Protein AF-A0A0G4FAT6-F1 (afdb_monomer_lite)

pLDDT: mean 85.91, std 14.61, range [37.38, 97.81]

Secondary structure (DSSP, 8-state):
-----------TTHHHHHHTTTTTHHHHHHHHHHHHHHHHHHHHHHHHHS--HHHHHHHTTHHHHHHHHHHHHHHHHHHHHHHHHHTT--HHHHHHHHHHHHHHHHHHHHHHHHHHHHHHHHHHHHHHTSTTTSHHHHHHHHHHHHHHHHHHHH-TT--S-GGG-GGG-GGGS-HHHHHHHHHHHHHHHHHT--SSS-SSPPPSS---S---SS-HHHHHHHHHHHHHHHHHHHHHHHHHHHHHHHHHHHH-TT-

Radius of gyration: 27.68 Å; chains: 1; bounding box: 70×59×70 Å

Foldseek 3Di:
DDDPDDDDPPDVVRVVLVVVVVVCPVVLVVLVVVLVVVLVVLCVVQCVLVVPVLLCVLLVCLLVVLSVLLNVLSVVVSVLVVVLSVVPDDLVVSLVSLLVSLQVSLVVLLVSLVVLLVSLVVSLCCLAPVQLPDDPSVLLLVLQVVLVVQCCVQPVPLQAASVPGPPPPVVPDDPVSSVSVVVLLVLCVVQVAAGRAAFPDDHRGDNDPDGHRGHSSNVSSVSSNVSSNVSSCSSNVSSVVSNVSSVVSNPDPRD

Sequence (255 aa):
MPKKTRGCLQGGVGAKLCEHCKDHEQLWIFYAVVLAILTLIVFFDTGTNFASEHVRIWCQGFPIYTEWAALGALLLVAPFASIVHCMQLSQAKTRVLVTSFFSVLGIVCIGLAALNLRQTYLTMAELRKDCGKAGLTKEIEAVWQRADDIYTECDRARQKPLFKCPNLHLDKWKPADRALLEYLEETESDFHCSAFCQKDQQPLFLRQKKISKNGCAWHVGGRVALAGRAASVVAGSMGLFFFAIGLIAAFLPNL

Structure (mmCIF, N/CA/C/O backbone):
data_AF-A0A0G4FAT6-F1
#
_entry.id   AF-A0A0G4FAT6-F1
#
loop_
_atom_site.group_PDB
_atom_site.id
_atom_site.type_symbol
_atom_site.label_atom_id
_atom_site.label_alt_id
_atom_site.label_comp_id
_atom_site.label_asym_id
_atom_site.label_entity_id
_atom_site.label_seq_id
_atom_site.pdbx_PDB_ins_code
_atom_site.Cartn_x
_atom_site.Cartn_y
_atom_site.Cartn_z
_atom_site.occupancy
_atom_site.B_iso_or_equiv
_atom_site.auth_seq_id
_atom_site.auth_comp_id
_atom_site.auth_asym_id
_atom_site.auth_atom_id
_atom_site.pdbx_PDB_model_num
ATOM 1 N N . MET A 1 1 ? -38.314 46.116 24.024 1.00 41.16 1 MET A N 1
ATOM 2 C CA . MET A 1 1 ? -37.884 44.960 23.205 1.00 41.16 1 MET A CA 1
ATOM 3 C C . MET A 1 1 ? -37.795 43.726 24.095 1.00 41.16 1 MET A C 1
ATOM 5 O O . MET A 1 1 ? -36.868 43.658 24.895 1.00 41.16 1 MET A O 1
ATOM 9 N N . PRO A 1 2 ? -38.745 42.779 24.035 1.00 40.22 2 PRO A N 1
ATOM 10 C CA . PRO A 1 2 ? -38.607 41.528 24.765 1.00 40.22 2 PRO A CA 1
ATOM 11 C C . PRO A 1 2 ? -37.629 40.607 24.021 1.00 40.22 2 PRO A C 1
ATOM 13 O O . PRO A 1 2 ? -37.781 40.341 22.828 1.00 40.22 2 PRO A O 1
ATOM 16 N N . LYS A 1 3 ? -36.599 40.138 24.734 1.00 41.38 3 LYS A N 1
ATOM 17 C CA . LYS A 1 3 ? -35.703 39.074 24.272 1.00 41.38 3 LYS A CA 1
ATOM 18 C C . LYS A 1 3 ? -36.511 37.781 24.174 1.00 41.38 3 LYS A C 1
ATOM 20 O O . LYS A 1 3 ? -36.981 37.255 25.175 1.00 41.38 3 LYS A O 1
ATOM 25 N N . LYS A 1 4 ? -36.656 37.287 22.948 1.00 42.25 4 LYS A N 1
ATOM 26 C CA . LYS A 1 4 ? -37.234 35.988 22.604 1.00 42.25 4 LYS A CA 1
ATOM 27 C C . LYS A 1 4 ? -36.272 34.891 23.081 1.00 42.25 4 LYS A C 1
ATOM 29 O O . LYS A 1 4 ? -35.355 34.508 22.358 1.00 42.25 4 LYS A O 1
ATOM 34 N N . THR A 1 5 ? -36.423 34.437 24.320 1.00 43.41 5 THR A N 1
ATOM 35 C CA . THR A 1 5 ? -35.744 33.241 24.827 1.00 43.41 5 THR A CA 1
ATOM 36 C C . THR A 1 5 ? -36.334 32.019 24.130 1.00 43.41 5 THR A C 1
ATOM 38 O O . THR A 1 5 ? -37.540 31.785 24.152 1.00 43.41 5 THR A O 1
ATOM 41 N N . ARG A 1 6 ? -35.471 31.277 23.429 1.00 40.75 6 ARG A N 1
ATOM 42 C CA . ARG A 1 6 ? -35.813 30.013 22.771 1.00 40.75 6 ARG A CA 1
ATOM 43 C C . ARG A 1 6 ? -36.341 29.051 23.832 1.00 40.75 6 ARG A C 1
ATOM 45 O O . ARG A 1 6 ? -35.651 28.781 24.811 1.00 40.75 6 ARG A O 1
ATOM 52 N N . GLY A 1 7 ? -37.565 28.574 23.634 1.00 37.38 7 GLY A N 1
ATOM 53 C CA . GLY A 1 7 ? -38.180 27.567 24.483 1.00 37.38 7 GLY A CA 1
ATOM 54 C C . GLY A 1 7 ? -37.425 26.249 24.369 1.00 37.38 7 GLY A C 1
ATOM 55 O O . GLY A 1 7 ? -37.566 25.536 23.379 1.00 37.38 7 GLY A O 1
ATOM 56 N N . CYS A 1 8 ? -36.650 25.921 25.398 1.00 43.59 8 CYS A N 1
ATOM 57 C CA . CYS A 1 8 ? -36.460 24.529 25.772 1.00 43.59 8 CYS A CA 1
ATOM 58 C C . CYS A 1 8 ? -37.826 24.006 26.225 1.00 43.59 8 CYS A C 1
ATOM 60 O O . CYS A 1 8 ? -38.493 24.648 27.037 1.00 43.59 8 CYS A O 1
ATOM 62 N N . LEU A 1 9 ? -38.252 22.881 25.652 1.00 44.59 9 LEU A N 1
ATOM 63 C CA . LEU A 1 9 ? -39.477 22.159 25.988 1.00 44.59 9 LEU A CA 1
ATOM 64 C C . LEU A 1 9 ? -39.684 22.119 27.512 1.00 44.59 9 LEU A C 1
ATOM 66 O O . LEU A 1 9 ? -38.977 21.415 28.231 1.00 44.59 9 LEU A O 1
ATOM 70 N N . GLN A 1 10 ? -40.651 22.900 27.997 1.00 43.53 10 GLN A N 1
ATOM 71 C CA . GLN A 1 10 ? -41.086 22.930 29.392 1.00 43.53 10 GLN A CA 1
ATOM 72 C C . GLN A 1 10 ? -41.932 21.684 29.692 1.00 43.53 10 GLN A C 1
ATOM 74 O O . GLN A 1 10 ? -43.139 21.750 29.883 1.00 43.53 10 GLN A O 1
ATOM 79 N N . GLY A 1 11 ? -41.286 20.523 29.717 1.00 46.41 11 GLY A N 1
ATOM 80 C CA . GLY A 1 11 ? -41.728 19.382 30.510 1.00 46.41 11 GLY A CA 1
ATOM 81 C C . GLY A 1 11 ? -40.683 19.186 31.600 1.00 46.41 11 GLY A C 1
ATOM 82 O O . GLY A 1 11 ? -39.506 19.068 31.274 1.00 46.41 11 GLY A O 1
ATOM 83 N N . GLY A 1 12 ? -41.077 19.186 32.878 1.00 47.16 12 GLY A N 1
ATOM 84 C CA . GLY A 1 12 ? -40.193 19.245 34.062 1.00 47.16 12 GLY A CA 1
ATOM 85 C C . GLY A 1 12 ? -39.102 18.165 34.192 1.00 47.16 12 GLY A C 1
ATOM 86 O O . GLY A 1 12 ? -38.318 18.203 35.134 1.00 47.16 12 GLY A O 1
ATOM 87 N N . VAL A 1 13 ? -39.009 17.237 33.239 1.00 52.03 13 VAL A N 1
ATOM 88 C CA . VAL A 1 13 ? -37.928 16.251 33.104 1.00 52.03 13 VAL A CA 1
ATOM 89 C C . VAL A 1 13 ? -36.759 16.803 32.264 1.00 52.03 13 VAL A C 1
ATOM 91 O O . VAL A 1 13 ? -35.602 16.534 32.570 1.00 52.03 13 VAL A O 1
ATOM 94 N N . GLY A 1 14 ? -37.025 17.653 31.263 1.00 44.41 14 GLY A N 1
ATOM 95 C CA . GLY A 1 14 ? -36.010 18.177 30.338 1.00 44.41 14 GLY A CA 1
ATOM 96 C C . GLY A 1 14 ? -35.064 19.223 30.939 1.00 44.41 14 GLY A C 1
ATOM 97 O O . GLY A 1 14 ? -33.906 19.302 30.543 1.00 44.41 14 GLY A O 1
ATOM 98 N N . ALA A 1 15 ? -35.515 19.993 31.936 1.00 51.19 15 ALA A N 1
ATOM 99 C CA . ALA A 1 15 ? -34.677 21.005 32.587 1.00 51.19 15 ALA A CA 1
ATOM 100 C C . ALA A 1 15 ? -33.569 20.385 33.464 1.00 51.19 15 ALA A C 1
ATOM 102 O O . ALA A 1 15 ? -32.453 20.895 33.484 1.00 51.19 15 ALA A O 1
ATOM 103 N N . LYS A 1 16 ? -33.838 19.244 34.120 1.00 49.66 16 LYS A N 1
ATOM 104 C CA . LYS A 1 16 ? -32.851 18.532 34.956 1.00 49.66 16 LYS A CA 1
ATOM 105 C C . LYS A 1 16 ? -31.791 17.781 34.145 1.00 49.66 16 LYS A C 1
ATOM 107 O O . LYS A 1 16 ? -30.663 17.649 34.604 1.00 49.66 16 LYS A O 1
ATOM 112 N N . LEU A 1 17 ? -32.125 17.340 32.930 1.00 49.38 17 LEU A N 1
ATOM 113 C CA . LEU A 1 17 ? -31.161 16.731 32.003 1.00 49.38 17 LEU A CA 1
ATOM 114 C C . LEU A 1 17 ? -30.064 17.715 31.558 1.00 49.38 17 LEU A C 1
ATOM 116 O O . LEU A 1 17 ? -28.959 17.292 31.239 1.00 49.38 17 LEU A O 1
ATOM 120 N N . CYS A 1 18 ? -30.343 19.022 31.561 1.00 51.25 18 CYS A N 1
ATOM 121 C CA . CYS A 1 18 ? -29.410 20.028 31.057 1.00 51.25 18 CYS A CA 1
ATOM 122 C C . CYS A 1 18 ? -28.360 20.472 32.094 1.00 51.25 18 CYS A C 1
ATOM 124 O O . CYS A 1 18 ? -27.254 20.842 31.707 1.00 51.25 18 CYS A O 1
ATOM 126 N N . GLU A 1 19 ? -28.674 20.430 33.395 1.00 56.16 19 GLU A N 1
ATOM 127 C CA . GLU A 1 19 ? -27.726 20.823 34.454 1.00 56.16 19 GLU A CA 1
ATOM 128 C C . GLU A 1 19 ? -26.681 19.741 34.741 1.00 56.16 19 GLU A C 1
ATOM 130 O O . GLU A 1 19 ? -25.511 20.068 34.906 1.00 56.16 19 GLU A O 1
ATOM 135 N N . HIS A 1 20 ? -27.051 18.455 34.702 1.00 54.53 20 HIS A N 1
ATOM 136 C CA . HIS A 1 20 ? -26.095 17.364 34.942 1.00 54.53 20 HIS A CA 1
ATOM 137 C C . HIS A 1 20 ? -25.061 17.202 33.812 1.00 54.53 20 HIS A C 1
ATOM 139 O O . HIS A 1 20 ? -23.995 16.625 34.005 1.00 54.53 20 HIS A O 1
ATOM 145 N N . CYS A 1 21 ? -25.341 17.765 32.633 1.00 56.34 21 CYS A N 1
ATOM 146 C CA . CYS A 1 21 ? -24.441 17.713 31.487 1.00 56.34 21 CYS A CA 1
ATOM 147 C C . CYS A 1 21 ? -23.250 18.689 31.604 1.00 56.34 21 CYS A C 1
ATOM 149 O O . CYS A 1 21 ? -22.238 18.489 30.932 1.00 56.34 21 CYS A O 1
ATOM 151 N N . LYS A 1 22 ? -23.343 19.729 32.451 1.00 62.72 22 LYS A N 1
ATOM 152 C CA . LYS A 1 22 ? -22.301 20.767 32.585 1.00 62.72 22 LYS A CA 1
ATOM 153 C C . LYS A 1 22 ? -21.029 20.267 33.271 1.00 62.72 22 LYS A C 1
ATOM 155 O O . LYS A 1 22 ? -19.937 20.611 32.837 1.00 62.72 22 LYS A O 1
ATOM 160 N N . ASP A 1 23 ? -21.151 19.409 34.282 1.00 62.12 23 ASP A N 1
ATOM 161 C CA . ASP A 1 23 ? -19.982 18.897 35.017 1.00 62.12 23 ASP A CA 1
ATOM 162 C C . ASP A 1 23 ? -19.163 17.888 34.191 1.00 62.12 23 ASP A C 1
ATOM 164 O O . ASP A 1 23 ? -17.971 17.693 34.425 1.00 62.12 23 ASP A O 1
ATOM 168 N N . HIS A 1 24 ? -19.767 17.299 33.154 1.00 66.06 24 HIS A N 1
ATOM 169 C CA . HIS A 1 24 ? -19.078 16.410 32.218 1.00 66.06 24 HIS A CA 1
ATOM 170 C C . HIS A 1 24 ? -18.379 17.144 31.066 1.00 66.06 24 HIS A C 1
ATOM 172 O O . HIS A 1 24 ? -17.599 16.522 30.343 1.00 66.06 24 HIS A O 1
ATOM 178 N N . GLU A 1 25 ? -18.605 18.449 30.893 1.00 69.50 25 GLU A N 1
ATOM 179 C CA . GLU A 1 25 ? -18.066 19.227 29.771 1.00 69.50 25 GLU A CA 1
ATOM 180 C C . GLU A 1 25 ? -16.528 19.188 29.729 1.00 69.50 25 GLU A C 1
ATOM 182 O O . GLU A 1 25 ? -15.939 18.979 28.670 1.00 69.50 25 GLU A O 1
ATOM 187 N N . GLN A 1 26 ? -15.860 19.269 30.886 1.00 72.81 26 GLN A N 1
ATOM 188 C CA . GLN A 1 26 ? -14.394 19.204 30.957 1.00 72.81 26 GLN A CA 1
ATOM 189 C C . GLN A 1 26 ? -13.833 17.828 30.580 1.00 72.81 26 GLN A C 1
ATOM 191 O O . GLN A 1 26 ? -12.814 17.741 29.894 1.00 72.81 26 GLN A O 1
ATOM 196 N N . LEU A 1 27 ? -14.510 16.750 30.987 1.00 69.31 27 LEU A N 1
ATOM 197 C CA . LEU A 1 27 ? -14.108 15.384 30.652 1.00 69.31 27 LEU A CA 1
ATOM 198 C C . LEU A 1 27 ? -14.274 15.123 29.147 1.00 69.31 27 LEU A C 1
ATOM 200 O O . LEU A 1 27 ? -13.406 14.519 28.519 1.00 69.31 27 LEU A O 1
ATOM 204 N N . TRP A 1 28 ? -15.350 15.639 28.549 1.00 71.00 28 TRP A N 1
ATOM 205 C CA . TRP A 1 28 ? -15.584 15.581 27.107 1.00 71.00 28 TRP A CA 1
ATOM 206 C C . TRP A 1 28 ? -14.540 16.351 26.305 1.00 71.00 28 TRP A C 1
ATOM 208 O O . TRP A 1 28 ? -14.024 15.821 25.321 1.00 71.00 28 TRP A O 1
ATOM 218 N N . ILE A 1 29 ? -14.189 17.564 26.741 1.00 73.12 29 ILE A N 1
ATOM 219 C CA . ILE A 1 29 ? -13.119 18.354 26.121 1.00 73.12 29 ILE A CA 1
ATOM 220 C C . ILE A 1 29 ? -11.793 17.593 26.204 1.00 73.12 29 ILE A C 1
ATOM 222 O O . ILE A 1 29 ? -11.087 17.495 25.203 1.00 73.12 29 ILE A O 1
ATOM 226 N N . PHE A 1 30 ? -11.474 16.995 27.355 1.00 74.31 30 PHE A N 1
ATOM 227 C CA . PHE A 1 30 ? -10.263 16.191 27.512 1.00 74.31 30 PHE A CA 1
ATOM 228 C C . PHE A 1 30 ? -10.234 14.995 26.549 1.00 74.31 30 PHE A C 1
ATOM 230 O O . PHE A 1 30 ? -9.258 14.830 25.817 1.00 74.31 30 PHE A O 1
ATOM 237 N N . TYR A 1 31 ? -11.308 14.200 26.480 1.00 71.81 31 TYR A N 1
ATOM 238 C CA . TYR A 1 31 ? -11.389 13.077 25.540 1.00 71.81 31 TYR A CA 1
ATOM 239 C C . TYR A 1 31 ? -11.290 13.531 24.085 1.00 71.81 31 TYR A C 1
ATOM 241 O O . TYR A 1 31 ? -10.572 12.905 23.309 1.00 71.81 31 TYR A O 1
ATOM 249 N N . ALA A 1 32 ? -11.959 14.625 23.719 1.00 73.94 32 ALA A N 1
ATOM 250 C CA . ALA A 1 32 ? -11.891 15.185 22.375 1.00 73.94 32 ALA A CA 1
ATOM 251 C C . ALA A 1 32 ? -10.467 15.638 22.019 1.00 73.94 32 ALA A C 1
ATOM 253 O O . ALA A 1 32 ? -10.000 15.359 20.917 1.00 73.94 32 ALA A O 1
ATOM 254 N N . VAL A 1 33 ? -9.750 16.272 22.953 1.00 75.00 33 VAL A N 1
ATOM 255 C CA . VAL A 1 33 ? -8.350 16.684 22.765 1.00 75.00 33 VAL A CA 1
ATOM 256 C C . VAL A 1 33 ? -7.433 15.468 22.628 1.00 75.00 33 VAL A C 1
ATOM 258 O O . VAL A 1 33 ? -6.622 15.430 21.707 1.00 75.00 33 VAL A O 1
ATOM 261 N N . VAL A 1 34 ? -7.577 14.448 23.479 1.00 77.31 34 VAL A N 1
ATOM 262 C CA . VAL A 1 34 ? -6.773 13.216 23.390 1.00 77.31 34 VAL A CA 1
ATOM 263 C C . VAL A 1 34 ? -7.040 12.482 22.074 1.00 77.31 34 VAL A C 1
ATOM 265 O O . VAL A 1 34 ? -6.096 12.092 21.390 1.00 77.31 34 VAL A O 1
ATOM 268 N N . LEU A 1 35 ? -8.308 12.346 21.677 1.00 74.88 35 LEU A N 1
ATOM 269 C CA . LEU A 1 35 ? -8.701 11.753 20.397 1.00 74.88 35 LEU A CA 1
ATOM 270 C C . LEU A 1 35 ? -8.149 12.550 19.212 1.00 74.88 35 LEU A C 1
ATOM 272 O O . LEU A 1 35 ? -7.653 11.950 18.260 1.00 74.88 35 LEU A O 1
ATOM 276 N N . ALA A 1 36 ? -8.181 13.882 19.277 1.00 74.69 36 ALA A N 1
ATOM 277 C CA . ALA A 1 36 ? -7.614 14.746 18.249 1.00 74.69 36 ALA A CA 1
ATOM 278 C C . ALA A 1 36 ? -6.091 14.590 18.155 1.00 74.69 36 ALA A C 1
ATOM 280 O O . ALA A 1 36 ? -5.568 14.445 17.054 1.00 74.69 36 ALA A O 1
ATOM 281 N N . ILE A 1 37 ? -5.378 14.547 19.284 1.00 80.00 37 ILE A N 1
ATOM 282 C CA . ILE A 1 37 ? -3.923 14.336 19.309 1.00 80.00 37 ILE A CA 1
ATOM 283 C C . ILE A 1 37 ? -3.571 12.958 18.746 1.00 80.00 37 ILE A C 1
ATOM 285 O O . ILE A 1 37 ? -2.696 12.864 17.892 1.00 80.00 37 ILE A O 1
ATOM 289 N N . LEU A 1 38 ? -4.267 11.897 19.164 1.00 74.69 38 LEU A N 1
ATOM 290 C CA . LEU A 1 38 ? -4.050 10.549 18.630 1.00 74.69 38 LEU A CA 1
ATOM 291 C C . LEU A 1 38 ? -4.329 10.489 17.126 1.00 74.69 38 LEU A C 1
ATOM 293 O O . LEU A 1 38 ? -3.546 9.907 16.380 1.00 74.69 38 LEU A O 1
ATOM 297 N N . THR A 1 39 ? -5.395 11.150 16.675 1.00 74.38 39 THR A N 1
ATOM 298 C CA . THR A 1 39 ? -5.728 11.268 15.251 1.00 74.38 39 THR A CA 1
ATOM 299 C C . THR A 1 39 ? -4.628 11.994 14.484 1.00 74.38 39 THR A C 1
ATOM 301 O O . THR A 1 39 ? -4.236 11.538 13.416 1.00 74.38 39 THR A O 1
ATOM 304 N N . LEU A 1 40 ? -4.084 13.083 15.035 1.00 78.31 40 LEU A N 1
ATOM 305 C CA . LEU A 1 40 ? -2.987 13.834 14.424 1.00 78.31 40 LEU A CA 1
ATOM 306 C C . LEU A 1 40 ? -1.687 13.029 14.389 1.00 78.31 40 LEU A C 1
ATOM 308 O O . LEU A 1 40 ? -1.019 13.034 13.362 1.00 78.31 40 LEU A O 1
ATOM 312 N N . ILE A 1 41 ? -1.334 12.317 15.462 1.00 76.62 41 ILE A N 1
ATOM 313 C CA . ILE A 1 41 ? -0.136 11.463 15.498 1.00 76.62 41 ILE A CA 1
ATOM 314 C C . ILE A 1 41 ? -0.236 10.388 14.416 1.00 76.62 41 ILE A C 1
ATOM 316 O O . ILE A 1 41 ? 0.687 10.246 13.617 1.00 76.62 41 ILE A O 1
ATOM 320 N N . VAL A 1 42 ? -1.376 9.693 14.348 1.00 71.56 42 VAL A N 1
ATOM 321 C CA . VAL A 1 42 ? -1.628 8.698 13.300 1.00 71.56 42 VAL A CA 1
ATOM 322 C C . VAL A 1 42 ? -1.571 9.361 11.925 1.00 71.56 42 VAL A C 1
ATOM 324 O O . VAL A 1 42 ? -0.900 8.848 11.045 1.00 71.56 42 VAL A O 1
ATOM 327 N N . PHE A 1 43 ? -2.183 10.529 11.730 1.00 72.94 43 PHE A N 1
ATOM 328 C CA . PHE A 1 43 ? -2.171 11.236 10.446 1.00 72.94 43 PHE A CA 1
ATOM 329 C C . PHE A 1 43 ? -0.768 11.695 9.998 1.00 72.94 43 PHE A C 1
ATOM 331 O O . PHE A 1 43 ? -0.442 11.599 8.819 1.00 72.94 43 PHE A O 1
ATOM 338 N N . PHE A 1 44 ? 0.085 12.185 10.903 1.00 75.19 44 PHE A N 1
ATOM 339 C CA . PHE A 1 44 ? 1.430 12.665 10.552 1.00 75.19 44 PHE A CA 1
ATOM 340 C C . PHE A 1 44 ? 2.427 11.528 10.310 1.00 75.19 44 PHE A C 1
ATOM 342 O O . PHE A 1 44 ? 3.228 11.604 9.371 1.00 75.19 44 PHE A O 1
ATOM 349 N N . ASP A 1 45 ? 2.361 10.466 11.114 1.00 67.38 45 ASP A N 1
ATOM 350 C CA . ASP A 1 45 ? 3.188 9.270 10.914 1.00 67.38 45 ASP A CA 1
ATOM 351 C C . ASP A 1 45 ? 2.834 8.570 9.587 1.00 67.38 45 ASP A C 1
ATOM 353 O O . ASP A 1 45 ? 3.689 8.006 8.900 1.00 67.38 45 ASP A O 1
ATOM 357 N N . THR A 1 46 ? 1.574 8.692 9.162 1.00 63.41 46 THR A N 1
ATOM 358 C CA . THR A 1 46 ? 1.069 8.061 7.940 1.00 63.41 46 THR A CA 1
ATOM 359 C C . THR A 1 46 ? 1.227 8.941 6.699 1.00 63.41 46 THR A C 1
ATOM 361 O O . THR A 1 46 ? 1.696 8.481 5.658 1.00 63.41 46 THR A O 1
ATOM 364 N N . GLY A 1 47 ? 0.958 10.242 6.788 1.00 63.06 47 GLY A N 1
ATOM 365 C CA . GLY A 1 47 ? 1.082 11.165 5.656 1.00 63.06 47 GLY A CA 1
ATOM 366 C C . GLY A 1 47 ? 2.490 11.217 5.055 1.00 63.06 47 GLY A C 1
ATOM 367 O O . GLY A 1 47 ? 2.640 11.427 3.857 1.00 63.06 47 GLY A O 1
ATOM 368 N N . THR A 1 48 ? 3.528 10.966 5.853 1.00 65.62 48 THR A N 1
ATOM 369 C CA . THR A 1 48 ? 4.922 10.974 5.379 1.00 65.62 48 THR A CA 1
ATOM 370 C C . THR A 1 48 ? 5.377 9.629 4.809 1.00 65.62 48 THR A C 1
ATOM 372 O O . THR A 1 48 ? 6.143 9.600 3.847 1.00 65.62 48 THR A O 1
ATOM 375 N N . ASN A 1 49 ? 4.882 8.509 5.347 1.00 60.50 49 ASN A N 1
ATOM 376 C CA . ASN A 1 49 ? 5.302 7.166 4.933 1.00 60.50 49 ASN A CA 1
ATOM 377 C C . ASN A 1 49 ? 4.427 6.555 3.822 1.00 60.50 49 ASN A C 1
ATOM 379 O O . ASN A 1 49 ? 4.905 5.721 3.051 1.00 60.50 49 ASN A O 1
ATOM 383 N N . PHE A 1 50 ? 3.161 6.969 3.717 1.00 66.12 50 PHE A N 1
ATOM 384 C CA . PHE A 1 50 ? 2.160 6.380 2.816 1.00 66.12 50 PHE A CA 1
ATOM 385 C C . PHE A 1 50 ? 1.834 7.251 1.603 1.00 66.12 50 PHE A C 1
ATOM 387 O O . PHE A 1 50 ? 1.196 6.772 0.669 1.00 66.12 50 PHE A O 1
ATOM 394 N N . ALA A 1 51 ? 2.320 8.496 1.574 1.00 66.38 51 ALA A N 1
ATOM 395 C CA . ALA A 1 51 ? 2.232 9.365 0.401 1.00 66.38 51 ALA A CA 1
ATOM 396 C C . ALA A 1 51 ? 3.149 8.929 -0.754 1.00 66.38 51 ALA A C 1
ATOM 398 O O . ALA A 1 51 ? 3.153 9.571 -1.799 1.00 66.38 51 ALA A O 1
ATOM 399 N N . SER A 1 52 ? 3.920 7.847 -0.592 1.00 83.56 52 SER A N 1
ATOM 400 C CA . SER A 1 52 ? 4.672 7.276 -1.705 1.00 83.56 52 SER A CA 1
ATOM 401 C C . SER A 1 52 ? 3.703 6.813 -2.792 1.00 83.56 52 SER A C 1
ATOM 403 O O . SER A 1 52 ? 2.898 5.900 -2.577 1.00 83.56 52 SER A O 1
ATOM 405 N N . GLU A 1 53 ? 3.822 7.418 -3.972 1.00 87.69 53 GLU A N 1
ATOM 406 C CA . GLU A 1 53 ? 3.022 7.086 -5.152 1.00 87.69 53 GLU A CA 1
ATOM 407 C C . GLU A 1 53 ? 3.083 5.584 -5.466 1.00 87.69 53 GLU A C 1
ATOM 409 O O . GLU A 1 53 ? 2.070 4.957 -5.782 1.00 87.69 53 GLU A O 1
ATOM 414 N N . HIS A 1 54 ? 4.244 4.963 -5.237 1.00 92.31 54 HIS A N 1
ATOM 415 C CA . HIS A 1 54 ? 4.439 3.524 -5.374 1.00 92.31 54 HIS A CA 1
ATOM 416 C C . HIS A 1 54 ? 3.467 2.713 -4.502 1.00 92.31 54 HIS A C 1
ATOM 418 O O . HIS A 1 54 ? 2.840 1.769 -4.978 1.00 92.31 54 HIS A O 1
ATOM 424 N N . VAL A 1 55 ? 3.280 3.071 -3.229 1.00 90.38 55 VAL A N 1
ATOM 425 C CA . VAL A 1 55 ? 2.348 2.336 -2.353 1.00 90.38 55 VAL A CA 1
ATOM 426 C C . VAL A 1 55 ? 0.909 2.505 -2.843 1.00 90.38 55 VAL A C 1
ATOM 428 O O . VAL A 1 55 ? 0.137 1.542 -2.827 1.00 90.38 55 VAL A O 1
ATOM 431 N N . ARG A 1 56 ? 0.551 3.700 -3.327 1.00 89.94 56 ARG A N 1
ATOM 432 C CA . ARG A 1 56 ? -0.787 3.988 -3.854 1.00 89.94 56 ARG A CA 1
ATOM 433 C C . ARG A 1 56 ? -1.104 3.161 -5.098 1.00 89.94 56 ARG A C 1
ATOM 435 O O . ARG A 1 56 ? -2.176 2.558 -5.145 1.00 89.94 56 ARG A O 1
ATOM 442 N N . ILE A 1 57 ? -0.172 3.086 -6.047 1.00 91.38 57 ILE A N 1
ATOM 443 C CA . ILE A 1 57 ? -0.319 2.309 -7.287 1.00 91.38 57 ILE A CA 1
ATOM 444 C C . ILE A 1 57 ? -0.486 0.817 -6.978 1.00 91.38 57 ILE A C 1
ATOM 446 O O . ILE A 1 57 ? -1.419 0.182 -7.466 1.00 91.38 57 ILE A O 1
ATOM 450 N N . TRP A 1 58 ? 0.377 0.257 -6.126 1.00 93.94 58 TRP A N 1
ATOM 451 C CA . TRP A 1 58 ? 0.433 -1.194 -5.907 1.00 93.94 58 TRP A CA 1
ATOM 452 C C . TRP A 1 58 ? -0.618 -1.728 -4.934 1.00 93.94 58 TRP A C 1
ATOM 454 O O . TRP A 1 58 ? -1.063 -2.869 -5.071 1.00 93.94 58 TRP A O 1
ATOM 464 N N . CYS A 1 59 ? -1.033 -0.922 -3.959 1.00 89.31 59 CYS A N 1
ATOM 465 C CA . CYS A 1 59 ? -2.039 -1.324 -2.979 1.00 89.31 59 CYS A CA 1
ATOM 466 C C . CYS A 1 59 ? -3.411 -0.686 -3.212 1.00 89.31 59 CYS A C 1
ATOM 468 O O . CYS A 1 59 ? -4.293 -0.876 -2.379 1.00 89.31 59 CYS A O 1
ATOM 470 N N . GLN A 1 60 ? -3.611 0.090 -4.283 1.00 88.69 60 GLN A N 1
ATOM 471 C CA . GLN A 1 60 ? -4.881 0.778 -4.578 1.00 88.69 60 GLN A CA 1
ATOM 472 C C . GLN A 1 60 ? -5.423 1.598 -3.387 1.00 88.69 60 GLN A C 1
ATOM 474 O O . GLN A 1 60 ? -6.628 1.692 -3.171 1.00 88.69 60 GLN A O 1
ATOM 479 N N . GLY A 1 61 ? -4.530 2.144 -2.556 1.00 83.25 61 GLY A N 1
ATOM 480 C CA . GLY A 1 61 ? -4.899 2.900 -1.355 1.00 83.25 61 GLY A CA 1
ATOM 481 C C . GLY A 1 61 ? -5.398 2.075 -0.155 1.00 83.25 61 GLY A C 1
ATOM 482 O O . GLY A 1 61 ? -5.780 2.670 0.848 1.00 83.25 61 GLY A O 1
ATOM 483 N N . PHE A 1 62 ? -5.362 0.735 -0.181 1.00 86.06 62 PHE A N 1
ATOM 484 C CA . PHE A 1 62 ? -5.841 -0.110 0.933 1.00 86.06 62 PHE A CA 1
ATOM 485 C C . PHE A 1 62 ? -5.256 0.223 2.319 1.00 86.06 62 PHE A C 1
ATOM 487 O O . PHE A 1 62 ? -6.030 0.312 3.281 1.00 86.06 62 PHE A O 1
ATOM 494 N N . PRO A 1 63 ? -3.930 0.438 2.455 1.00 86.19 63 PRO A N 1
ATOM 495 C CA . PRO A 1 63 ? -3.343 0.803 3.739 1.00 86.19 63 PRO A CA 1
ATOM 496 C C . PRO A 1 63 ? -3.924 2.114 4.274 1.00 86.19 63 PRO A C 1
ATOM 498 O O . PRO A 1 63 ? -4.320 2.178 5.434 1.00 86.19 63 PRO A O 1
ATOM 501 N N . ILE A 1 64 ? -4.101 3.096 3.384 1.00 85.50 64 ILE A N 1
ATOM 502 C CA . ILE A 1 64 ? -4.702 4.393 3.696 1.00 85.50 64 ILE A CA 1
ATOM 503 C C . ILE A 1 64 ? -6.142 4.187 4.192 1.00 85.50 64 ILE A C 1
ATOM 505 O O . ILE A 1 64 ? -6.507 4.683 5.254 1.00 85.50 64 ILE A O 1
ATOM 509 N N . TYR A 1 65 ? -6.965 3.394 3.494 1.00 87.50 65 TYR A N 1
ATOM 510 C CA . TYR A 1 65 ? -8.348 3.125 3.921 1.00 87.50 65 TYR A CA 1
ATOM 511 C C . TYR A 1 65 ? -8.446 2.427 5.283 1.00 87.50 65 TYR A C 1
ATOM 513 O O . TYR A 1 65 ? -9.363 2.711 6.054 1.00 87.50 65 TYR A O 1
ATOM 521 N N . THR A 1 66 ? -7.507 1.533 5.593 1.00 89.56 66 THR A N 1
ATOM 522 C CA . THR A 1 66 ? -7.478 0.808 6.873 1.00 89.56 66 THR A CA 1
ATOM 523 C C . THR A 1 66 ? -7.196 1.769 8.031 1.00 89.56 66 THR A C 1
ATOM 525 O O . THR A 1 66 ? -7.821 1.679 9.089 1.00 89.56 66 THR A O 1
ATOM 528 N N . GLU A 1 67 ? -6.317 2.743 7.818 1.00 84.81 67 GLU A N 1
ATOM 529 C CA . GLU A 1 67 ? -6.019 3.790 8.797 1.00 84.81 67 GLU A CA 1
ATOM 530 C C . GLU A 1 67 ? -7.189 4.752 8.979 1.00 84.81 67 GLU A C 1
ATOM 532 O O . GLU A 1 67 ? -7.607 4.998 10.112 1.00 84.81 67 GLU A O 1
ATOM 537 N N . TRP A 1 68 ? -7.792 5.229 7.884 1.00 87.56 68 TRP A N 1
ATOM 538 C CA . TRP A 1 68 ? -8.996 6.061 7.963 1.00 87.56 68 TRP A CA 1
ATOM 539 C C . TRP A 1 68 ? -10.138 5.353 8.686 1.00 87.56 68 TRP A C 1
ATOM 541 O O . TRP A 1 68 ? -10.878 5.999 9.423 1.00 87.56 68 TRP A O 1
ATOM 551 N N . ALA A 1 69 ? -10.273 4.036 8.529 1.00 88.69 69 ALA A N 1
ATOM 552 C CA . ALA A 1 69 ? -11.261 3.264 9.269 1.00 88.69 69 ALA A CA 1
ATOM 553 C C . ALA A 1 69 ? -10.956 3.216 10.776 1.00 88.69 69 ALA A C 1
ATOM 555 O O . ALA A 1 69 ? -11.878 3.341 11.581 1.00 88.69 69 ALA A O 1
ATOM 556 N N . ALA A 1 70 ? -9.685 3.090 11.175 1.00 88.00 70 ALA A N 1
ATOM 557 C CA . ALA A 1 70 ? -9.285 3.150 12.584 1.00 88.00 70 ALA A CA 1
ATOM 558 C C . ALA A 1 70 ? -9.534 4.542 13.198 1.00 88.00 70 ALA A C 1
ATOM 560 O O . ALA A 1 70 ? -10.044 4.647 14.315 1.00 88.00 70 ALA A O 1
ATOM 561 N N . LEU A 1 71 ? -9.249 5.610 12.448 1.00 86.94 71 LEU A N 1
ATOM 562 C CA . LEU A 1 71 ? -9.575 6.983 12.847 1.00 86.94 71 LEU A CA 1
ATOM 563 C C . LEU A 1 71 ? -11.089 7.206 12.927 1.00 86.94 71 LEU A C 1
ATOM 565 O O . LEU A 1 71 ? -11.589 7.765 13.900 1.00 86.94 71 LEU A O 1
ATOM 569 N N . GLY A 1 72 ? -11.835 6.717 11.938 1.00 88.38 72 GLY A N 1
ATOM 570 C CA . GLY A 1 72 ? -13.293 6.749 11.937 1.00 88.38 72 GLY A CA 1
ATOM 571 C C . GLY A 1 72 ? -13.872 6.037 13.157 1.00 88.38 72 GLY A C 1
ATOM 572 O O . GLY A 1 72 ? -14.757 6.574 13.816 1.00 88.38 72 GLY A O 1
ATOM 573 N N . ALA A 1 73 ? -13.320 4.878 13.523 1.00 90.56 73 ALA A N 1
ATOM 574 C CA . ALA A 1 73 ? -13.715 4.145 14.719 1.00 90.56 73 ALA A CA 1
ATOM 575 C C . ALA A 1 73 ? -13.510 4.964 16.004 1.00 90.56 73 ALA A C 1
ATOM 577 O O . ALA A 1 73 ? -14.419 5.040 16.829 1.00 90.56 73 ALA A O 1
ATOM 578 N N . LEU A 1 74 ? -12.365 5.638 16.144 1.00 87.31 74 LEU A N 1
ATOM 579 C CA . LEU A 1 74 ? -12.106 6.559 17.257 1.00 87.31 74 LEU A CA 1
ATOM 580 C C . LEU A 1 74 ? -13.120 7.709 17.310 1.00 87.31 74 LEU A C 1
ATOM 582 O O . LEU A 1 74 ? -13.649 8.020 18.378 1.00 87.31 74 LEU A O 1
ATOM 586 N N . LEU A 1 75 ? -13.439 8.307 16.161 1.00 86.81 75 LEU A N 1
ATOM 587 C CA . LEU A 1 75 ? -14.408 9.402 16.073 1.00 86.81 75 LEU A CA 1
ATOM 588 C C . LEU A 1 75 ? -15.834 8.971 16.440 1.00 86.81 75 LEU A C 1
ATOM 590 O O . LEU A 1 75 ? -16.598 9.796 16.937 1.00 86.81 75 LEU A O 1
ATOM 594 N N . LEU A 1 76 ? -16.195 7.697 16.251 1.00 90.75 76 LEU A N 1
ATOM 595 C CA . LEU A 1 76 ? -17.510 7.164 16.627 1.00 90.75 76 LEU A CA 1
ATOM 596 C C . LEU A 1 76 ? -17.694 6.998 18.143 1.00 90.75 76 LEU A C 1
ATOM 598 O O . LEU A 1 76 ? -18.833 6.958 18.611 1.00 90.75 76 LEU A O 1
ATOM 602 N N . VAL A 1 77 ? -16.611 6.942 18.925 1.00 88.88 77 VAL A N 1
ATOM 603 C CA . VAL A 1 77 ? -16.688 6.765 20.386 1.00 88.88 77 VAL A CA 1
ATOM 604 C C . VAL A 1 77 ? -17.380 7.953 21.057 1.00 88.88 77 VAL A C 1
ATOM 606 O O . VAL A 1 77 ? -18.225 7.763 21.933 1.00 88.88 77 VAL A O 1
ATOM 609 N N . ALA A 1 78 ? -17.069 9.178 20.627 1.00 83.94 78 ALA A N 1
ATOM 610 C CA . ALA A 1 78 ? -17.618 10.391 21.223 1.00 83.94 78 ALA A CA 1
ATOM 611 C C . ALA A 1 78 ? -19.154 10.523 21.086 1.00 83.94 78 ALA A C 1
ATOM 613 O O . ALA A 1 78 ? -19.837 10.646 22.110 1.00 83.94 78 ALA A O 1
ATOM 614 N N . PRO A 1 79 ? -19.745 10.453 19.874 1.00 85.25 79 PRO A N 1
ATOM 615 C CA . PRO A 1 79 ? -21.195 10.507 19.728 1.00 85.25 79 PRO A CA 1
ATOM 616 C C . PRO A 1 79 ? -21.875 9.301 20.379 1.00 85.25 79 PRO A C 1
ATOM 618 O O . PRO A 1 79 ? -22.945 9.464 20.962 1.00 85.25 79 PRO A O 1
ATOM 621 N N . PHE A 1 80 ? -21.257 8.114 20.353 1.00 91.06 80 PHE A N 1
ATOM 622 C CA . PHE A 1 80 ? -21.810 6.940 21.025 1.00 91.06 80 PHE A CA 1
ATOM 623 C C . PHE A 1 80 ? -21.955 7.159 22.534 1.00 91.06 80 PHE A C 1
ATOM 625 O O . PHE A 1 80 ? -23.039 6.962 23.081 1.00 91.06 80 PHE A O 1
ATOM 632 N N . ALA A 1 81 ? -20.907 7.638 23.205 1.00 87.06 81 ALA A N 1
ATOM 633 C CA . ALA A 1 81 ? -20.975 7.905 24.637 1.00 87.06 81 ALA A CA 1
ATOM 634 C C . ALA A 1 81 ? -21.984 9.026 24.977 1.00 87.06 81 ALA A C 1
ATOM 636 O O . ALA A 1 81 ? -22.678 8.933 25.990 1.00 87.06 81 ALA A O 1
ATOM 637 N N . SER A 1 82 ? -22.165 10.023 24.098 1.00 84.44 82 SER A N 1
ATOM 638 C CA . SER A 1 82 ? -23.215 11.043 24.257 1.00 84.44 82 SER A CA 1
ATOM 639 C C . SER A 1 82 ? -24.620 10.441 24.144 1.00 84.44 82 SER A C 1
ATOM 641 O O . SER A 1 82 ? -25.492 10.748 24.955 1.00 84.44 82 SER A O 1
ATOM 643 N N . ILE A 1 83 ? -24.844 9.540 23.182 1.00 87.44 83 ILE A N 1
ATOM 644 C CA . ILE A 1 83 ? -26.123 8.835 23.010 1.00 87.44 83 ILE A CA 1
ATOM 645 C C . ILE A 1 83 ? -26.432 7.978 24.242 1.00 87.44 83 ILE A C 1
ATOM 647 O O . ILE A 1 83 ? -27.531 8.075 24.789 1.00 87.44 83 ILE A O 1
ATOM 651 N N . VAL A 1 84 ? -25.465 7.181 24.709 1.00 88.88 84 VAL A N 1
ATOM 652 C CA . VAL A 1 84 ? -25.625 6.327 25.898 1.00 88.88 84 VAL A CA 1
ATOM 653 C C . VAL A 1 84 ? -26.015 7.160 27.121 1.00 88.88 84 VAL A C 1
ATOM 655 O O . VAL A 1 84 ? -26.938 6.781 27.844 1.00 88.88 84 VAL A O 1
ATOM 658 N N . HIS A 1 85 ? -25.369 8.312 27.319 1.00 84.44 85 HIS A N 1
ATOM 659 C CA . HIS A 1 85 ? -25.674 9.219 28.424 1.00 84.44 85 HIS A CA 1
ATOM 660 C C . HIS A 1 85 ? -27.090 9.812 28.321 1.00 84.44 85 HIS A C 1
ATOM 662 O O . HIS A 1 85 ? -27.851 9.788 29.289 1.00 84.44 85 HIS A O 1
ATOM 668 N N . CYS A 1 86 ? -27.485 10.282 27.135 1.00 81.69 86 CYS A N 1
ATOM 669 C CA . CYS A 1 86 ? -28.798 10.890 26.911 1.00 81.69 86 CYS A CA 1
ATOM 670 C C . CYS A 1 86 ? -29.973 9.912 27.072 1.00 81.69 86 CYS A C 1
ATOM 672 O O . CYS A 1 86 ? -31.071 10.335 27.431 1.00 81.69 86 CYS A O 1
ATOM 674 N N . MET A 1 87 ? -29.779 8.617 26.804 1.00 85.62 87 MET A N 1
ATOM 675 C CA . MET A 1 87 ? -30.871 7.634 26.815 1.00 85.62 87 MET A CA 1
ATOM 676 C C . MET A 1 87 ? -31.320 7.188 28.218 1.00 85.62 87 MET A C 1
ATOM 678 O O . MET A 1 87 ? -32.332 6.495 28.309 1.00 85.62 87 MET A O 1
ATOM 682 N N . GLN A 1 88 ? -30.601 7.550 29.293 1.00 87.88 88 GLN A N 1
ATOM 683 C CA . GLN A 1 88 ? -30.926 7.174 30.685 1.00 87.88 88 GLN A CA 1
ATOM 684 C C . GLN A 1 88 ? -31.291 5.683 30.849 1.00 87.88 88 GLN A C 1
ATOM 686 O O . GLN A 1 88 ? -32.247 5.311 31.532 1.00 87.88 88 GLN A O 1
ATOM 691 N N . LEU A 1 89 ? -30.554 4.807 30.162 1.00 88.62 89 LEU A N 1
ATOM 692 C CA . LEU A 1 89 ? -30.827 3.374 30.161 1.00 88.62 89 LEU A CA 1
ATOM 693 C C . LEU A 1 89 ? -30.530 2.754 31.533 1.00 88.62 89 LEU A C 1
ATOM 695 O O . LEU A 1 89 ? -29.620 3.166 32.245 1.00 88.62 89 LEU A O 1
ATOM 699 N N . SER A 1 90 ? -31.267 1.694 31.881 1.00 92.94 90 SER A N 1
ATOM 700 C CA . SER A 1 90 ? -30.916 0.842 33.025 1.00 92.94 90 SER A CA 1
ATOM 701 C C . SER A 1 90 ? -29.500 0.279 32.854 1.00 92.94 90 SER A C 1
ATOM 703 O O . SER A 1 90 ? -29.170 -0.141 31.741 1.00 92.94 90 SER A O 1
ATOM 705 N N . GLN A 1 91 ? -28.736 0.135 33.942 1.00 90.00 91 GLN A N 1
ATOM 706 C CA . GLN A 1 91 ? -27.353 -0.383 33.939 1.00 90.00 91 GLN A CA 1
ATOM 707 C C . GLN A 1 91 ? -27.172 -1.652 33.088 1.00 90.00 91 GLN A C 1
ATOM 709 O O . GLN A 1 91 ? -26.270 -1.738 32.258 1.00 90.00 91 GLN A O 1
ATOM 714 N N . ALA A 1 92 ? -28.095 -2.618 33.197 1.00 91.75 92 ALA A N 1
ATOM 715 C CA . ALA A 1 92 ? -28.044 -3.849 32.407 1.00 91.75 92 ALA A CA 1
ATOM 716 C C . ALA A 1 92 ? -28.091 -3.604 30.884 1.00 91.75 92 ALA A C 1
ATOM 718 O O . ALA A 1 92 ? -27.362 -4.255 30.138 1.00 91.75 92 ALA A O 1
ATOM 719 N N . LYS A 1 93 ? -28.919 -2.656 30.423 1.00 93.44 93 LYS A N 1
ATOM 720 C CA . LYS A 1 93 ? -29.039 -2.278 29.004 1.00 93.44 93 LYS A CA 1
ATOM 721 C C . LYS A 1 93 ? -27.831 -1.467 28.540 1.00 93.44 93 LYS A C 1
ATOM 723 O O . LYS A 1 93 ? -27.320 -1.743 27.459 1.00 93.44 93 LYS A O 1
ATOM 728 N N . THR A 1 94 ? -27.359 -0.524 29.359 1.00 92.19 94 THR A N 1
ATOM 729 C CA . THR A 1 94 ? -26.135 0.251 29.095 1.00 92.19 94 THR A CA 1
ATOM 730 C C . THR A 1 94 ? -24.951 -0.677 28.872 1.00 92.19 94 THR A C 1
ATO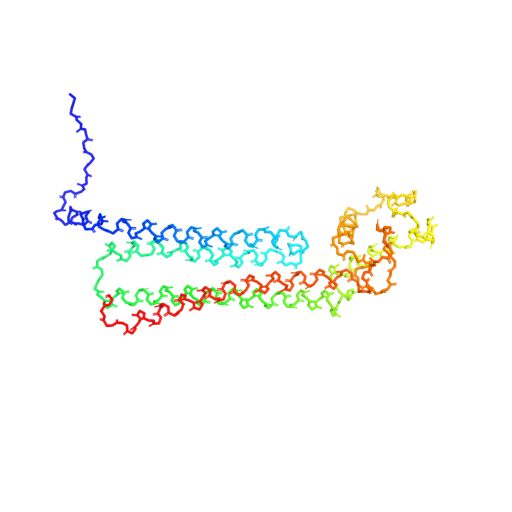M 732 O O . THR A 1 94 ? -24.278 -0.576 27.851 1.00 92.19 94 THR A O 1
ATOM 735 N N . ARG A 1 95 ? -24.763 -1.656 29.761 1.00 91.75 95 ARG A N 1
ATOM 736 C CA . ARG A 1 95 ? -23.707 -2.663 29.646 1.00 91.75 95 ARG A CA 1
ATOM 737 C C . ARG A 1 95 ? -23.778 -3.441 28.334 1.00 91.75 95 ARG A C 1
ATOM 739 O O . ARG A 1 95 ? -22.787 -3.504 27.617 1.00 91.75 95 ARG A O 1
ATOM 746 N N . VAL A 1 96 ? -24.944 -3.999 27.992 1.00 94.94 96 VAL A N 1
ATOM 747 C CA . VAL A 1 96 ? -25.115 -4.754 26.735 1.00 94.94 96 VAL A CA 1
ATOM 748 C C . VAL A 1 96 ? -24.808 -3.876 25.521 1.00 94.94 96 VAL A C 1
ATOM 750 O O . VAL A 1 96 ? -24.131 -4.329 24.599 1.00 94.94 96 VAL A O 1
ATOM 753 N N . LEU A 1 97 ? -25.264 -2.621 25.528 1.00 95.00 97 LEU A N 1
ATOM 754 C CA . LEU A 1 97 ? -25.043 -1.678 24.435 1.00 95.00 97 LEU A CA 1
ATOM 755 C C . LEU A 1 97 ? -23.558 -1.307 24.287 1.00 95.00 97 LEU A C 1
ATOM 757 O O . LEU A 1 97 ? -23.027 -1.380 23.181 1.00 95.00 97 LEU A O 1
ATOM 761 N N . VAL A 1 98 ? -22.882 -0.966 25.389 1.00 93.88 98 VAL A N 1
ATOM 762 C CA . VAL A 1 98 ? -21.451 -0.617 25.423 1.00 93.88 98 VAL A CA 1
ATOM 763 C C . VAL A 1 98 ? -20.593 -1.806 24.992 1.00 93.88 98 VAL A C 1
ATOM 765 O O . VAL A 1 98 ? -19.766 -1.659 24.094 1.00 93.88 98 VAL A O 1
ATOM 768 N N . THR A 1 99 ? -20.826 -2.992 25.561 1.00 95.06 99 THR A N 1
ATOM 769 C CA . THR A 1 99 ? -20.122 -4.218 25.163 1.00 95.06 99 THR A CA 1
ATOM 770 C C . THR A 1 99 ? -20.310 -4.497 23.677 1.00 95.06 99 THR A C 1
ATOM 772 O O . THR A 1 99 ? -19.324 -4.673 22.968 1.00 95.06 99 THR A O 1
ATOM 775 N N . SER A 1 100 ? -21.550 -4.473 23.179 1.00 96.94 100 SER A N 1
ATOM 776 C CA . SER A 1 100 ? -21.830 -4.760 21.767 1.00 96.94 100 SER A CA 1
ATOM 777 C C . SER A 1 100 ? -21.143 -3.760 20.838 1.00 96.94 100 SER A C 1
ATOM 779 O O . SER A 1 100 ? -20.506 -4.169 19.870 1.00 96.94 100 SER A O 1
ATOM 781 N N . PHE A 1 101 ? -21.226 -2.463 21.145 1.00 96.44 101 PHE A N 1
ATOM 782 C CA . PHE A 1 101 ? -20.607 -1.411 20.340 1.00 96.44 101 PHE A CA 1
ATOM 783 C C . PHE A 1 101 ? -19.090 -1.588 20.244 1.00 96.44 101 PHE A C 1
ATOM 785 O O . PHE A 1 101 ? -18.549 -1.690 19.143 1.00 96.44 101 PHE A O 1
ATOM 792 N N . PHE A 1 102 ? -18.406 -1.687 21.385 1.00 96.38 102 PHE A N 1
ATOM 793 C CA . PHE A 1 102 ? -16.949 -1.795 21.415 1.00 96.38 102 PHE A CA 1
ATOM 794 C C . PHE A 1 102 ? -16.440 -3.136 20.873 1.00 96.38 102 PHE A C 1
ATOM 796 O O . PHE A 1 102 ? -15.425 -3.161 20.175 1.00 96.38 102 PHE A O 1
ATOM 803 N N . SER A 1 103 ? -17.150 -4.243 21.113 1.00 97.00 103 SER A N 1
ATOM 804 C CA . SER A 1 103 ? -16.790 -5.541 20.534 1.00 97.00 103 SER A CA 1
ATOM 805 C C . SER A 1 103 ? -16.937 -5.551 19.013 1.00 97.00 103 SER A C 1
ATOM 807 O O . SER A 1 103 ? -16.021 -6.008 18.331 1.00 97.00 103 SER A O 1
ATOM 809 N N . VAL A 1 104 ? -18.037 -5.020 18.464 1.00 97.50 104 VAL A N 1
ATOM 810 C CA . VAL A 1 104 ? -18.228 -4.924 17.005 1.00 97.50 104 VAL A CA 1
ATOM 811 C C . VAL A 1 104 ? -17.167 -4.019 16.387 1.00 97.50 104 VAL A C 1
ATOM 813 O O . VAL A 1 104 ? -16.530 -4.412 15.410 1.00 97.50 104 VAL A O 1
ATOM 816 N N . LEU A 1 105 ? -16.925 -2.848 16.981 1.00 95.94 105 LEU A N 1
ATOM 817 C CA . LEU A 1 105 ? -15.907 -1.913 16.507 1.00 95.94 105 LEU A CA 1
ATOM 818 C C . LEU A 1 105 ? -14.512 -2.555 16.500 1.00 95.94 105 LEU A C 1
ATOM 820 O O . LEU A 1 105 ? -13.791 -2.474 15.506 1.00 95.94 105 LEU A O 1
ATOM 824 N N . GLY A 1 106 ? -14.172 -3.268 17.577 1.00 96.25 106 GLY A N 1
ATOM 825 C CA . GLY A 1 106 ? -12.918 -4.002 17.697 1.00 96.25 106 GLY A CA 1
ATOM 826 C C . GLY A 1 106 ? -12.751 -5.086 16.632 1.00 96.25 106 GLY A C 1
ATOM 827 O O . GLY A 1 106 ? -11.721 -5.135 15.959 1.00 96.25 106 GLY A O 1
ATOM 828 N N . ILE A 1 107 ? -13.782 -5.913 16.423 1.00 97.81 107 ILE A N 1
ATOM 829 C CA . ILE A 1 107 ? -13.783 -6.975 15.403 1.00 97.81 107 ILE A CA 1
ATOM 830 C C . ILE A 1 107 ? -13.609 -6.389 13.998 1.00 97.81 107 ILE A C 1
ATOM 832 O O . ILE A 1 107 ? -12.826 -6.926 13.213 1.00 97.81 107 ILE A O 1
ATOM 836 N N . VAL A 1 108 ? -14.292 -5.284 13.678 1.00 96.94 108 VAL A N 1
ATOM 837 C CA . VAL A 1 108 ? -14.171 -4.620 12.370 1.00 96.94 108 VAL A CA 1
ATOM 838 C C . VAL A 1 108 ? -12.742 -4.128 12.138 1.00 96.94 108 VAL A C 1
ATOM 840 O O . VAL A 1 108 ? -12.159 -4.435 11.099 1.00 96.94 108 VAL A O 1
ATOM 843 N N . CYS A 1 109 ? -12.139 -3.432 13.106 1.00 96.12 109 CYS A N 1
ATOM 844 C CA . CYS A 1 109 ? -10.759 -2.952 12.989 1.00 96.12 109 CYS A CA 1
ATOM 845 C C . CYS A 1 109 ? -9.745 -4.102 12.834 1.00 96.12 109 CYS A C 1
ATOM 847 O O . CYS A 1 109 ? -8.860 -4.027 11.979 1.00 96.12 109 CYS A O 1
ATOM 849 N N . ILE A 1 110 ? -9.897 -5.192 13.598 1.00 97.50 110 ILE A N 1
ATOM 850 C CA . ILE A 1 110 ? -9.047 -6.392 13.475 1.00 97.50 110 ILE A CA 1
ATOM 851 C C . ILE A 1 110 ? -9.226 -7.046 12.097 1.00 97.50 110 ILE A C 1
ATOM 853 O O . ILE A 1 110 ? -8.241 -7.418 11.456 1.00 97.50 110 ILE A O 1
ATOM 857 N N . GLY A 1 111 ? -10.468 -7.165 11.621 1.00 97.25 111 GLY A N 1
ATOM 858 C CA . GLY A 1 111 ? -10.778 -7.712 10.302 1.00 97.25 111 GLY A CA 1
ATOM 859 C C . GLY A 1 111 ? -10.136 -6.903 9.177 1.00 97.25 111 GLY A C 1
ATOM 860 O O . GLY A 1 111 ? -9.496 -7.477 8.297 1.00 97.25 111 GLY A O 1
ATOM 861 N N . LEU A 1 112 ? -10.229 -5.572 9.237 1.00 95.56 112 LEU A N 1
ATOM 862 C CA . LEU A 1 112 ? -9.582 -4.676 8.274 1.00 95.56 112 LEU A CA 1
ATOM 863 C C . LEU A 1 112 ? -8.056 -4.799 8.311 1.00 95.56 112 LEU A C 1
ATOM 865 O O . LEU A 1 112 ? -7.435 -4.915 7.256 1.00 95.56 112 LEU A O 1
ATOM 869 N N . ALA A 1 113 ? -7.453 -4.858 9.501 1.00 95.56 113 ALA A N 1
ATOM 870 C CA . ALA A 1 113 ? -6.016 -5.083 9.646 1.00 95.56 113 ALA A CA 1
ATOM 871 C C . ALA A 1 113 ? -5.574 -6.410 9.005 1.00 95.56 113 ALA A C 1
ATOM 873 O O . ALA A 1 113 ? -4.587 -6.451 8.271 1.00 95.56 113 ALA A O 1
ATOM 874 N N . ALA A 1 114 ? -6.325 -7.492 9.226 1.00 97.50 114 ALA A N 1
ATOM 875 C CA . ALA A 1 114 ? -6.032 -8.795 8.633 1.00 97.50 114 ALA A CA 1
ATOM 876 C C . ALA A 1 114 ? -6.178 -8.788 7.100 1.00 97.50 114 ALA A C 1
ATOM 878 O O . ALA A 1 114 ? -5.331 -9.346 6.396 1.00 97.50 114 ALA A O 1
ATOM 879 N N . LEU A 1 115 ? -7.220 -8.135 6.574 1.00 96.31 115 LEU A N 1
ATOM 880 C CA . LEU A 1 115 ? -7.434 -7.980 5.133 1.00 96.31 115 LEU A CA 1
ATOM 881 C C . LEU A 1 115 ? -6.313 -7.166 4.479 1.00 96.31 115 LEU A C 1
ATOM 883 O O . LEU A 1 115 ? -5.762 -7.597 3.465 1.00 96.31 115 LEU A O 1
ATOM 887 N N . ASN A 1 116 ? -5.928 -6.041 5.081 1.00 95.06 116 ASN A N 1
ATOM 888 C CA . ASN A 1 116 ? -4.835 -5.206 4.593 1.00 95.06 116 ASN A CA 1
ATOM 889 C C . ASN A 1 116 ? -3.496 -5.954 4.608 1.00 95.06 116 ASN A C 1
ATOM 891 O O . ASN A 1 116 ? -2.751 -5.915 3.625 1.00 95.06 116 ASN A O 1
ATOM 895 N N . LEU A 1 117 ? -3.209 -6.697 5.681 1.00 95.56 117 LEU A N 1
ATOM 896 C CA . LEU A 1 117 ? -1.995 -7.504 5.779 1.00 95.56 117 LEU A CA 1
ATOM 897 C C . LEU A 1 117 ? -1.959 -8.599 4.706 1.00 95.56 117 LEU A C 1
ATOM 899 O O . LEU A 1 117 ? -0.920 -8.806 4.074 1.00 95.56 117 LEU A O 1
ATOM 903 N N . ARG A 1 118 ? -3.093 -9.270 4.462 1.00 96.75 118 ARG A N 1
ATOM 904 C CA . ARG A 1 118 ? -3.225 -10.268 3.393 1.00 96.75 118 ARG A CA 1
ATOM 905 C C . ARG A 1 118 ? -2.980 -9.644 2.021 1.00 96.75 118 ARG A C 1
ATOM 907 O O . ARG A 1 118 ? -2.182 -10.187 1.261 1.00 96.75 118 ARG A O 1
ATOM 914 N N . GLN A 1 119 ? -3.629 -8.522 1.714 1.00 95.81 119 GLN A N 1
ATOM 915 C CA . GLN A 1 119 ? -3.472 -7.844 0.427 1.00 95.81 119 GLN A CA 1
ATOM 916 C C . GLN A 1 119 ? -2.024 -7.393 0.213 1.00 95.81 119 GLN A C 1
ATOM 918 O O . GLN A 1 119 ? -1.419 -7.709 -0.806 1.00 95.81 119 GLN A O 1
ATOM 923 N N . THR A 1 120 ? -1.432 -6.760 1.226 1.00 94.62 120 THR A N 1
ATOM 924 C CA . THR A 1 120 ? -0.025 -6.339 1.220 1.00 94.62 120 THR A CA 1
ATOM 925 C C . THR A 1 120 ? 0.915 -7.515 0.966 1.00 94.62 120 THR A C 1
ATOM 927 O O . THR A 1 120 ? 1.877 -7.391 0.210 1.00 94.62 120 THR A O 1
ATOM 930 N N . TYR A 1 121 ? 0.652 -8.669 1.587 1.00 96.19 121 TYR A N 1
ATOM 931 C CA . TYR A 1 121 ? 1.456 -9.870 1.382 1.00 96.19 121 TYR A CA 1
ATOM 932 C C . TYR A 1 121 ? 1.368 -10.385 -0.058 1.00 96.19 121 TYR A C 1
ATOM 934 O O . TYR A 1 121 ? 2.398 -10.744 -0.627 1.00 96.19 121 TYR A O 1
ATOM 942 N N . LEU A 1 122 ? 0.170 -10.401 -0.651 1.00 95.81 122 LEU A N 1
ATOM 943 C CA . LEU A 1 122 ? -0.025 -10.814 -2.043 1.00 95.81 122 LEU A CA 1
ATOM 944 C C . LEU A 1 122 ? 0.711 -9.876 -3.005 1.00 95.81 122 LEU A C 1
ATOM 946 O O . LEU A 1 122 ? 1.503 -10.350 -3.815 1.00 95.81 122 LEU A O 1
ATOM 950 N N . THR A 1 123 ? 0.550 -8.561 -2.845 1.00 95.81 123 THR A N 1
ATOM 951 C CA . THR A 1 123 ? 1.257 -7.553 -3.650 1.00 95.81 123 THR A CA 1
ATOM 952 C C . THR A 1 123 ? 2.777 -7.653 -3.480 1.00 95.81 123 THR A C 1
ATOM 954 O O . THR A 1 123 ? 3.532 -7.597 -4.448 1.00 95.81 123 THR A O 1
ATOM 957 N N . MET A 1 124 ? 3.263 -7.855 -2.252 1.00 96.00 124 MET A N 1
ATOM 958 C CA . MET A 1 124 ? 4.689 -8.069 -1.988 1.00 96.00 124 MET A CA 1
ATOM 959 C C . MET A 1 124 ? 5.200 -9.351 -2.663 1.00 96.00 124 MET A C 1
ATOM 961 O O . MET A 1 124 ? 6.314 -9.359 -3.193 1.00 96.00 124 MET A O 1
ATOM 965 N N . ALA A 1 125 ? 4.432 -10.442 -2.613 1.00 96.44 125 ALA A N 1
ATOM 966 C CA . ALA A 1 125 ? 4.792 -11.698 -3.259 1.00 96.44 125 ALA A CA 1
ATOM 967 C C . ALA A 1 125 ? 4.856 -11.531 -4.782 1.00 96.44 125 ALA A C 1
ATOM 969 O O . ALA A 1 125 ? 5.846 -11.954 -5.381 1.00 96.44 125 ALA A O 1
ATOM 970 N N . GLU A 1 126 ? 3.890 -10.825 -5.371 1.00 96.19 126 GLU A N 1
ATOM 971 C CA . GLU A 1 126 ? 3.897 -10.466 -6.789 1.00 96.19 126 GLU A CA 1
ATOM 972 C C . GLU A 1 126 ? 5.167 -9.687 -7.154 1.00 96.19 126 GLU A C 1
ATOM 974 O O . GLU A 1 126 ? 5.922 -10.101 -8.028 1.00 96.19 126 GLU A O 1
ATOM 979 N N . LEU A 1 127 ? 5.480 -8.627 -6.409 1.00 96.88 127 LEU A N 1
ATOM 980 C CA . LEU A 1 127 ? 6.642 -7.773 -6.667 1.00 96.88 127 LEU A CA 1
ATOM 981 C C . LEU A 1 127 ? 7.995 -8.465 -6.454 1.00 96.88 127 LEU A C 1
ATOM 983 O O . LEU A 1 127 ? 8.970 -8.138 -7.125 1.00 96.88 127 LEU A O 1
ATOM 987 N N . ARG A 1 128 ? 8.103 -9.393 -5.495 1.00 95.81 128 ARG A N 1
ATOM 988 C CA . ARG A 1 128 ? 9.403 -9.970 -5.096 1.00 95.81 128 ARG A CA 1
ATOM 989 C C . ARG A 1 128 ? 9.667 -11.372 -5.615 1.00 95.81 128 ARG A C 1
ATOM 991 O O . ARG A 1 128 ? 10.828 -11.721 -5.816 1.00 95.81 128 ARG A O 1
ATOM 998 N N . LYS A 1 129 ? 8.631 -12.198 -5.742 1.00 95.19 129 LYS A N 1
ATOM 999 C CA . LYS A 1 129 ? 8.753 -13.619 -6.104 1.00 95.19 129 LYS A CA 1
ATOM 1000 C C . LYS A 1 129 ? 8.248 -13.893 -7.513 1.00 95.19 129 LYS A C 1
ATOM 1002 O O . LYS A 1 129 ? 8.840 -14.709 -8.218 1.00 95.19 129 LYS A O 1
ATOM 1007 N N . ASP A 1 130 ? 7.184 -13.205 -7.915 1.00 96.88 130 ASP A N 1
ATOM 1008 C CA . ASP A 1 130 ? 6.502 -13.445 -9.188 1.00 96.88 130 ASP A CA 1
ATOM 1009 C C . ASP A 1 130 ? 6.676 -12.303 -10.198 1.00 96.88 130 ASP A C 1
ATOM 1011 O O . ASP A 1 130 ? 5.994 -12.272 -11.223 1.00 96.88 130 ASP A O 1
ATOM 1015 N N . CYS A 1 131 ? 7.636 -11.409 -9.949 1.00 97.75 131 CYS A N 1
ATOM 1016 C CA . CYS A 1 131 ? 7.895 -10.254 -10.799 1.00 97.75 131 CYS A CA 1
ATOM 1017 C C . CYS A 1 131 ? 8.165 -10.690 -12.241 1.00 97.75 131 CYS A C 1
ATOM 1019 O O . CYS A 1 131 ? 9.003 -11.560 -12.493 1.00 97.75 131 CYS A O 1
ATOM 1021 N N . GLY A 1 132 ? 7.443 -10.086 -13.183 1.00 95.62 132 GLY A N 1
ATOM 1022 C CA . GLY A 1 132 ? 7.602 -10.332 -14.614 1.00 95.62 132 GLY A CA 1
ATOM 1023 C C . GLY A 1 132 ? 6.793 -11.524 -15.132 1.00 95.62 132 GLY A C 1
ATOM 1024 O O . GLY A 1 132 ? 6.746 -11.747 -16.341 1.00 95.62 132 GLY A O 1
ATOM 1025 N N . LYS A 1 133 ? 6.115 -12.285 -14.258 1.00 96.12 133 LYS A N 1
ATOM 1026 C CA . LYS A 1 133 ? 5.310 -13.444 -14.679 1.00 96.12 133 LYS A CA 1
ATOM 1027 C C . LYS A 1 133 ? 3.939 -13.045 -15.223 1.00 96.12 133 LYS A C 1
ATOM 1029 O O . LYS A 1 133 ? 3.487 -13.624 -16.211 1.00 96.12 133 LYS A O 1
ATOM 1034 N N . ALA A 1 134 ? 3.275 -12.070 -14.602 1.00 91.88 134 ALA A N 1
ATOM 1035 C CA . ALA A 1 134 ? 1.916 -11.660 -14.954 1.00 91.88 134 ALA A CA 1
ATOM 1036 C C . ALA A 1 134 ? 1.616 -10.207 -14.545 1.00 91.88 134 ALA A C 1
ATOM 1038 O O . ALA A 1 134 ? 2.394 -9.580 -13.826 1.00 91.88 134 ALA A O 1
ATOM 1039 N N . GLY A 1 135 ? 0.472 -9.702 -15.018 1.00 94.25 135 GLY A N 1
ATOM 1040 C CA . GLY A 1 135 ? -0.092 -8.417 -14.606 1.00 94.25 135 GLY A CA 1
ATOM 1041 C C . GLY A 1 135 ? 0.818 -7.221 -14.878 1.00 94.25 135 GLY A C 1
ATOM 1042 O O . GLY A 1 135 ? 1.607 -7.212 -15.826 1.00 94.25 135 GLY A O 1
ATOM 1043 N N . LEU A 1 136 ? 0.721 -6.225 -13.998 1.00 95.50 136 LEU A N 1
ATOM 1044 C CA . LEU A 1 136 ? 1.414 -4.946 -14.130 1.00 95.50 136 LEU A CA 1
ATOM 1045 C C . LEU A 1 136 ? 2.942 -5.100 -14.077 1.00 95.50 136 LEU A C 1
ATOM 1047 O O . LEU A 1 136 ? 3.651 -4.415 -14.808 1.00 95.50 136 LEU A O 1
ATOM 1051 N N . THR A 1 137 ? 3.472 -6.034 -13.273 1.00 97.06 137 THR A N 1
ATOM 1052 C CA . THR A 1 137 ? 4.932 -6.255 -13.199 1.00 97.06 137 THR A CA 1
ATOM 1053 C C . THR A 1 137 ? 5.520 -6.691 -14.543 1.00 97.06 137 THR A C 1
ATOM 1055 O O . THR A 1 137 ? 6.606 -6.248 -14.914 1.00 97.06 137 THR A O 1
ATOM 1058 N N . LYS A 1 138 ? 4.795 -7.530 -15.296 1.00 97.50 138 LYS A N 1
ATOM 1059 C CA . LYS A 1 138 ? 5.196 -7.988 -16.632 1.00 97.50 138 LYS A CA 1
ATOM 1060 C C . LYS A 1 138 ? 5.124 -6.866 -17.664 1.00 97.50 138 LYS A C 1
ATOM 1062 O O . LYS A 1 138 ? 6.003 -6.772 -18.515 1.00 97.50 138 LYS A O 1
ATOM 1067 N N . GLU A 1 139 ? 4.092 -6.032 -17.597 1.00 97.31 139 GLU A N 1
ATOM 1068 C CA . GLU A 1 139 ? 3.930 -4.891 -18.503 1.00 97.31 139 GLU A CA 1
ATOM 1069 C C . GLU A 1 139 ? 5.035 -3.850 -18.302 1.00 97.31 139 GLU A C 1
ATOM 1071 O O . GLU A 1 139 ? 5.661 -3.434 -19.278 1.00 97.31 139 GLU A O 1
ATOM 1076 N N . ILE A 1 140 ? 5.334 -3.505 -17.044 1.00 97.56 140 ILE A N 1
ATOM 1077 C CA . ILE A 1 140 ? 6.424 -2.585 -16.696 1.00 97.56 140 ILE A CA 1
ATOM 1078 C C . ILE A 1 140 ? 7.770 -3.137 -17.172 1.00 97.56 140 ILE A C 1
ATOM 1080 O O . ILE A 1 140 ? 8.537 -2.420 -17.810 1.00 97.56 140 ILE A O 1
ATOM 1084 N N . GLU A 1 141 ? 8.057 -4.413 -16.910 1.00 97.56 141 GLU A N 1
ATOM 1085 C CA . GLU A 1 141 ? 9.308 -5.035 -17.350 1.00 97.56 141 GLU A CA 1
ATOM 1086 C C . GLU A 1 141 ? 9.429 -5.050 -18.881 1.00 97.56 141 GLU A C 1
ATOM 1088 O O . GLU A 1 141 ? 10.496 -4.773 -19.421 1.00 97.56 141 GLU A O 1
ATOM 1093 N N . ALA A 1 142 ? 8.335 -5.302 -19.603 1.00 97.62 142 ALA A N 1
ATOM 1094 C CA . ALA A 1 142 ? 8.344 -5.261 -21.062 1.00 97.62 142 ALA A CA 1
ATOM 1095 C C . ALA A 1 142 ? 8.583 -3.841 -21.607 1.00 97.62 142 ALA A C 1
ATOM 1097 O O . ALA A 1 142 ? 9.228 -3.688 -22.645 1.00 97.62 142 ALA A O 1
ATOM 1098 N N . VAL A 1 143 ? 8.054 -2.802 -20.946 1.00 97.62 143 VAL A N 1
ATOM 1099 C CA . VAL A 1 143 ? 8.358 -1.395 -21.272 1.00 97.62 143 VAL A CA 1
ATOM 1100 C C . VAL A 1 143 ? 9.831 -1.099 -21.012 1.00 97.62 143 VAL A C 1
ATOM 1102 O O . VAL A 1 143 ? 10.488 -0.524 -21.880 1.00 97.62 143 VAL A O 1
ATOM 1105 N N . TRP A 1 144 ? 10.358 -1.546 -19.869 1.00 97.50 144 TRP A N 1
ATOM 1106 C CA . TRP A 1 144 ? 11.769 -1.396 -19.527 1.00 97.50 144 TRP A CA 1
ATOM 1107 C C . TRP A 1 144 ? 12.674 -2.046 -20.581 1.00 97.50 144 TRP A C 1
ATOM 1109 O O . TRP A 1 144 ? 13.576 -1.386 -21.082 1.00 97.50 144 TRP A O 1
ATOM 1119 N N . GLN A 1 145 ? 12.385 -3.282 -21.001 1.00 97.50 145 GLN A N 1
ATOM 1120 C CA . GLN A 1 145 ? 13.153 -3.987 -22.039 1.00 97.50 145 GLN A CA 1
ATOM 1121 C C . GLN A 1 145 ? 13.148 -3.242 -23.381 1.00 97.50 145 GLN A C 1
ATOM 1123 O O . GLN A 1 145 ? 14.202 -3.039 -23.971 1.00 97.50 145 GLN A O 1
ATOM 1128 N N . ARG A 1 146 ? 11.984 -2.753 -23.838 1.00 96.50 146 ARG A N 1
ATOM 1129 C CA . ARG A 1 146 ? 11.906 -1.953 -25.078 1.00 96.50 146 ARG A CA 1
ATOM 1130 C C . ARG A 1 146 ? 12.728 -0.668 -24.988 1.00 96.50 146 ARG A C 1
ATOM 1132 O O . ARG A 1 146 ? 13.360 -0.262 -25.959 1.00 96.50 146 ARG A O 1
ATOM 1139 N N . ALA A 1 147 ? 12.690 -0.012 -23.832 1.00 96.06 147 ALA A N 1
ATOM 1140 C CA . ALA A 1 147 ? 13.483 1.180 -23.575 1.00 96.06 147 ALA A CA 1
ATOM 1141 C C . ALA A 1 147 ? 14.988 0.861 -23.533 1.00 96.06 147 ALA A C 1
ATOM 1143 O O . ALA A 1 147 ? 15.793 1.640 -24.042 1.00 96.06 147 ALA A O 1
ATOM 1144 N N . ASP A 1 148 ? 15.356 -0.298 -22.987 1.00 96.12 148 ASP A N 1
ATOM 1145 C CA . ASP A 1 148 ? 16.727 -0.798 -22.915 1.00 96.12 148 ASP A CA 1
ATOM 1146 C C . ASP A 1 148 ? 17.325 -1.107 -24.292 1.00 96.12 148 ASP A C 1
ATOM 1148 O O . ASP A 1 148 ? 18.470 -0.732 -24.565 1.00 96.12 148 ASP A O 1
ATOM 1152 N N . ASP A 1 149 ? 16.538 -1.715 -25.182 1.00 95.38 149 ASP A N 1
ATOM 1153 C CA . ASP A 1 149 ? 16.933 -1.986 -26.567 1.00 95.38 149 ASP A CA 1
ATOM 1154 C C . ASP A 1 149 ? 17.275 -0.674 -27.296 1.00 95.38 149 ASP A C 1
ATOM 1156 O O . ASP A 1 149 ? 18.363 -0.524 -27.860 1.00 95.38 149 ASP A O 1
ATOM 1160 N N . ILE A 1 150 ? 16.396 0.332 -27.183 1.00 94.50 150 ILE A N 1
ATOM 1161 C CA . ILE A 1 150 ? 16.618 1.676 -27.745 1.00 94.50 150 ILE A CA 1
ATOM 1162 C C . ILE A 1 150 ? 17.859 2.333 -27.128 1.00 94.50 150 ILE A C 1
ATOM 1164 O O . ILE A 1 150 ? 18.647 2.977 -27.831 1.00 94.50 150 ILE A O 1
ATOM 1168 N N . TYR A 1 151 ? 18.056 2.187 -25.816 1.00 94.25 151 TYR A N 1
ATOM 1169 C CA . TYR A 1 151 ? 19.222 2.752 -25.142 1.00 94.25 151 TYR A CA 1
ATOM 1170 C C . TYR A 1 151 ? 20.516 2.102 -25.625 1.00 94.25 151 TYR A C 1
ATOM 1172 O O . TYR A 1 151 ? 21.496 2.794 -25.887 1.00 94.25 151 TYR A O 1
ATOM 1180 N N . THR A 1 152 ? 20.519 0.782 -25.793 1.00 93.44 152 THR A N 1
ATOM 1181 C CA . THR A 1 152 ? 21.692 0.025 -26.237 1.00 93.44 152 THR A CA 1
ATOM 1182 C C . THR A 1 152 ? 22.106 0.412 -27.658 1.00 93.44 152 THR A C 1
ATOM 1184 O O . THR A 1 152 ? 23.299 0.451 -27.965 1.00 93.44 152 THR A O 1
ATOM 1187 N N . GLU A 1 153 ? 21.157 0.765 -28.523 1.00 93.00 153 GLU A N 1
ATOM 1188 C CA . GLU A 1 153 ? 21.456 1.325 -29.848 1.00 93.00 153 GLU A CA 1
ATOM 1189 C C . GLU A 1 153 ? 22.022 2.751 -29.778 1.00 93.00 153 GLU A C 1
ATOM 1191 O O . GLU A 1 153 ? 22.903 3.113 -30.559 1.00 93.00 153 GLU A O 1
ATOM 1196 N N . CYS A 1 154 ? 21.539 3.552 -28.831 1.00 93.38 154 CYS A N 1
ATOM 1197 C CA . CYS A 1 154 ? 21.911 4.953 -28.656 1.00 93.38 154 CYS A CA 1
ATOM 1198 C C . CYS A 1 154 ? 23.266 5.162 -27.946 1.00 93.38 154 CYS A C 1
ATOM 1200 O O . CYS A 1 154 ? 24.087 5.965 -28.393 1.00 93.38 154 CYS A O 1
ATOM 1202 N N . ASP A 1 155 ? 23.497 4.481 -26.822 1.00 90.94 155 ASP A N 1
ATOM 1203 C CA . ASP A 1 155 ? 24.678 4.625 -25.968 1.00 90.94 155 ASP A CA 1
ATOM 1204 C C . ASP A 1 155 ? 24.958 3.317 -25.210 1.00 90.94 155 ASP A C 1
ATOM 1206 O O . ASP A 1 155 ? 24.597 3.140 -24.046 1.00 90.94 155 ASP A O 1
ATOM 1210 N N . ARG A 1 156 ? 25.687 2.403 -25.864 1.00 87.62 156 ARG A N 1
ATOM 1211 C CA . ARG A 1 156 ? 26.135 1.129 -25.264 1.00 87.62 156 ARG A CA 1
ATOM 1212 C C . ARG A 1 156 ? 26.933 1.301 -23.971 1.00 87.62 156 ARG A C 1
ATOM 1214 O O . ARG A 1 156 ? 26.989 0.374 -23.170 1.00 87.62 156 ARG A O 1
ATOM 1221 N N . ALA A 1 157 ? 27.589 2.447 -23.788 1.00 86.88 157 ALA A N 1
ATOM 1222 C CA . ALA A 1 157 ? 28.394 2.729 -22.604 1.00 86.88 157 ALA A CA 1
ATOM 1223 C C . ALA A 1 157 ? 27.577 3.361 -21.462 1.00 86.88 157 ALA A C 1
ATOM 1225 O O . ALA A 1 157 ? 28.138 3.587 -20.386 1.00 86.88 157 ALA A O 1
ATOM 1226 N N . ARG A 1 158 ? 26.288 3.654 -21.697 1.00 86.81 158 ARG A N 1
ATOM 1227 C CA . ARG A 1 158 ? 25.319 4.218 -20.742 1.00 86.81 158 ARG A CA 1
ATOM 1228 C C . ARG A 1 158 ? 25.845 5.425 -19.973 1.00 86.81 158 ARG A C 1
ATOM 1230 O O . ARG A 1 158 ? 25.711 5.545 -18.753 1.00 86.81 158 ARG A O 1
ATOM 1237 N N . GLN A 1 159 ? 26.494 6.337 -20.688 1.00 86.81 159 GLN A N 1
ATOM 1238 C CA . GLN A 1 159 ? 27.080 7.542 -20.106 1.00 86.81 159 GLN A CA 1
ATOM 1239 C C . GLN A 1 159 ? 26.054 8.664 -19.908 1.00 86.81 159 GLN A C 1
ATOM 1241 O O . GLN A 1 159 ? 26.335 9.610 -19.153 1.00 86.81 159 GLN A O 1
ATOM 1246 N N . LYS A 1 160 ? 24.899 8.593 -20.583 1.00 90.25 160 LYS A N 1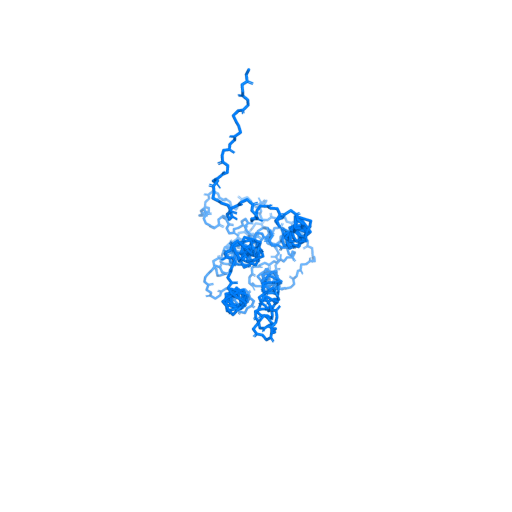
ATOM 1247 C CA . LYS A 1 160 ? 23.855 9.629 -20.605 1.00 90.25 160 LYS A CA 1
ATOM 1248 C C . LYS A 1 160 ? 22.466 9.014 -20.412 1.00 90.25 160 LYS A C 1
ATOM 1250 O O . LYS A 1 160 ? 22.180 8.059 -21.104 1.00 90.25 160 LYS A O 1
ATOM 1255 N N . PRO A 1 161 ? 21.573 9.607 -19.602 1.00 92.25 161 PRO A N 1
ATOM 1256 C CA . PRO A 1 161 ? 20.228 9.066 -19.375 1.00 92.25 161 PRO A CA 1
ATOM 1257 C C . PRO A 1 161 ? 19.423 8.887 -20.669 1.00 92.25 161 PRO A C 1
ATOM 1259 O O . PRO A 1 161 ? 19.577 9.686 -21.600 1.00 92.25 161 PRO A O 1
ATOM 1262 N N . LEU A 1 162 ? 18.512 7.906 -20.675 1.00 92.94 162 LEU A N 1
ATOM 1263 C CA . LEU A 1 162 ? 17.704 7.499 -21.831 1.00 92.94 162 LEU A CA 1
ATOM 1264 C C . LEU A 1 162 ? 17.029 8.670 -22.564 1.00 92.94 162 LEU A C 1
ATOM 1266 O O . LEU A 1 162 ? 17.049 8.712 -23.789 1.00 92.94 162 LEU A O 1
ATOM 1270 N N . PHE A 1 163 ? 16.483 9.665 -21.857 1.00 92.56 163 PHE A N 1
ATOM 1271 C CA . PHE A 1 163 ? 15.800 10.810 -22.487 1.00 92.56 163 PHE A CA 1
ATOM 1272 C C . PHE A 1 163 ? 16.697 11.682 -23.370 1.00 92.56 163 PHE A C 1
ATOM 1274 O O . PHE A 1 163 ? 16.202 12.491 -24.152 1.00 92.56 163 PHE A O 1
ATOM 1281 N N . LYS A 1 164 ? 18.023 11.535 -23.266 1.00 92.12 164 LYS A N 1
ATOM 1282 C CA . LYS A 1 164 ? 18.976 12.207 -24.159 1.00 92.12 164 LYS A CA 1
ATOM 1283 C C . LYS A 1 164 ? 19.206 11.444 -25.463 1.00 92.12 164 LYS A C 1
ATOM 1285 O O . LYS A 1 164 ? 19.955 11.932 -26.310 1.00 92.12 164 LYS A O 1
ATOM 1290 N N . CYS A 1 165 ? 18.595 10.273 -25.628 1.00 91.25 165 CYS A N 1
ATOM 1291 C CA . CYS A 1 165 ? 18.679 9.497 -26.850 1.00 91.25 165 CYS A CA 1
ATOM 1292 C C . CYS A 1 165 ? 17.755 10.066 -27.931 1.00 91.25 165 CYS A C 1
ATOM 1294 O O . CYS A 1 165 ? 16.545 10.153 -27.716 1.00 91.25 165 CYS A O 1
ATOM 1296 N N . PRO A 1 166 ? 18.285 10.403 -29.120 1.00 89.06 166 PRO A N 1
ATOM 1297 C CA . PRO A 1 166 ? 17.488 11.001 -30.191 1.00 89.06 166 PRO A CA 1
ATOM 1298 C C . PRO A 1 166 ? 16.404 10.052 -30.729 1.00 89.06 166 PRO A C 1
ATOM 1300 O O . PRO A 1 166 ? 15.371 10.514 -31.202 1.00 89.06 166 PRO A O 1
ATOM 1303 N N . ASN A 1 167 ? 16.609 8.736 -30.606 1.00 88.25 167 ASN A N 1
ATOM 1304 C CA . ASN A 1 167 ? 15.710 7.711 -31.141 1.00 88.25 167 ASN A CA 1
ATOM 1305 C C . ASN A 1 167 ? 14.534 7.365 -30.210 1.00 88.25 167 ASN A C 1
ATOM 1307 O O . ASN A 1 167 ? 13.687 6.558 -30.586 1.00 88.25 167 ASN A O 1
ATOM 1311 N N . LEU A 1 168 ? 14.456 7.950 -29.007 1.00 88.94 168 LEU A N 1
ATOM 1312 C CA . LEU A 1 168 ? 13.433 7.586 -28.019 1.00 88.94 168 LEU A CA 1
ATOM 1313 C C . LEU A 1 168 ? 12.006 7.971 -28.449 1.00 88.94 168 LEU A C 1
ATOM 1315 O O . LEU A 1 168 ? 11.067 7.346 -27.968 1.00 88.94 168 LEU A O 1
ATOM 1319 N N . HIS A 1 169 ? 11.846 8.957 -29.347 1.00 90.75 169 HIS A N 1
ATOM 1320 C CA . HIS A 1 169 ? 10.583 9.379 -29.984 1.00 90.75 169 HIS A CA 1
ATOM 1321 C C . HIS A 1 169 ? 9.317 9.085 -29.154 1.00 90.75 169 HIS A C 1
ATOM 1323 O O . HIS A 1 169 ? 8.482 8.265 -29.541 1.00 90.75 169 HIS A O 1
ATOM 1329 N N . LEU A 1 170 ? 9.186 9.727 -27.984 1.00 88.75 170 LEU A N 1
ATOM 1330 C CA . LEU A 1 170 ? 8.093 9.481 -27.026 1.00 88.75 170 LEU A CA 1
ATOM 1331 C C . LEU A 1 170 ? 6.698 9.701 -27.635 1.00 88.75 170 LEU A C 1
ATOM 1333 O O . LEU A 1 170 ? 5.710 9.118 -27.191 1.00 88.75 170 LEU A O 1
ATOM 1337 N N . ASP A 1 171 ? 6.597 10.513 -28.682 1.00 89.38 171 ASP A N 1
ATOM 1338 C CA . ASP A 1 171 ? 5.384 10.722 -29.470 1.00 89.38 171 ASP A CA 1
ATOM 1339 C C . ASP A 1 171 ? 4.856 9.430 -30.118 1.00 89.38 171 ASP A C 1
ATOM 1341 O O . ASP A 1 171 ? 3.643 9.277 -30.265 1.00 89.38 171 ASP A O 1
ATOM 1345 N N . LYS A 1 172 ? 5.743 8.477 -30.431 1.00 91.38 172 LYS A N 1
ATOM 1346 C CA . LYS A 1 172 ? 5.402 7.181 -31.043 1.00 91.38 172 LYS A CA 1
ATOM 1347 C C . LYS A 1 172 ? 5.017 6.104 -30.030 1.00 91.38 172 LYS A C 1
ATOM 1349 O O . LYS A 1 172 ? 4.494 5.059 -30.419 1.00 91.38 172 LYS A O 1
ATOM 1354 N N . TRP A 1 173 ? 5.274 6.329 -28.745 1.00 92.94 173 TRP A N 1
ATOM 1355 C CA . TRP A 1 173 ? 4.903 5.390 -27.692 1.00 92.94 173 TRP A CA 1
ATOM 1356 C C . TRP A 1 173 ? 3.411 5.483 -27.383 1.00 92.94 173 TRP A C 1
ATOM 1358 O O . TRP A 1 173 ? 2.811 6.562 -27.390 1.00 92.94 173 TRP A O 1
ATOM 1368 N N . LYS A 1 174 ? 2.802 4.338 -27.062 1.00 95.62 174 LYS A N 1
ATOM 1369 C CA . LYS A 1 174 ? 1.416 4.311 -26.586 1.00 95.62 174 LYS A CA 1
ATOM 1370 C C . LYS A 1 174 ? 1.313 5.123 -25.286 1.00 95.62 174 LYS A C 1
ATOM 1372 O O . LYS A 1 174 ? 2.222 5.033 -24.462 1.00 95.62 174 LYS A O 1
ATOM 1377 N N . PRO A 1 175 ? 0.208 5.854 -25.046 1.00 95.06 175 PRO A N 1
ATOM 1378 C CA . PRO A 1 175 ? 0.047 6.642 -23.823 1.00 95.06 175 PRO A CA 1
ATOM 1379 C C . PRO A 1 175 ? 0.263 5.843 -22.530 1.00 95.06 175 PRO A C 1
ATOM 1381 O O . PRO A 1 175 ? 0.900 6.345 -21.613 1.00 95.06 175 PRO A O 1
ATOM 1384 N N . ALA A 1 176 ? -0.206 4.591 -22.481 1.00 94.12 176 ALA A N 1
ATOM 1385 C CA . ALA A 1 176 ? 0.008 3.705 -21.337 1.00 94.12 176 ALA A CA 1
ATOM 1386 C C . ALA A 1 176 ? 1.495 3.381 -21.117 1.00 94.12 176 ALA A C 1
ATOM 1388 O O . ALA A 1 176 ? 1.986 3.503 -20.002 1.00 94.12 176 ALA A O 1
ATOM 1389 N N . ASP A 1 177 ? 2.233 3.048 -22.178 1.00 96.06 177 ASP A N 1
ATOM 1390 C CA . ASP A 1 177 ? 3.658 2.733 -22.065 1.00 96.06 177 ASP A CA 1
ATOM 1391 C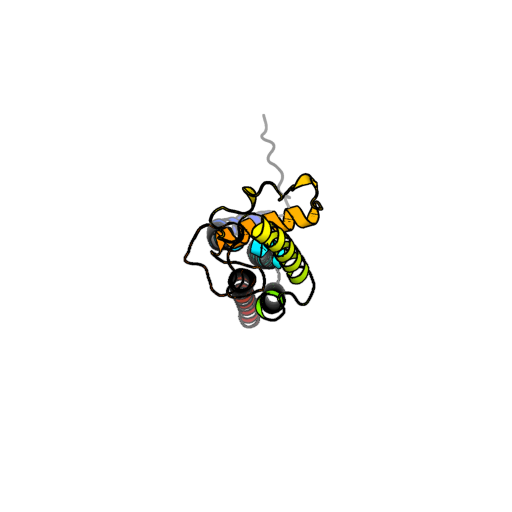 C . ASP A 1 177 ? 4.479 3.955 -21.627 1.00 96.06 177 ASP A C 1
ATOM 1393 O O . ASP A 1 177 ? 5.447 3.798 -20.889 1.00 96.06 177 ASP A O 1
ATOM 1397 N N . ARG A 1 178 ? 4.085 5.173 -22.036 1.00 95.56 178 ARG A N 1
ATOM 1398 C CA . ARG A 1 178 ? 4.716 6.411 -21.549 1.00 95.56 178 ARG A CA 1
ATOM 1399 C C . ARG A 1 178 ? 4.555 6.585 -20.043 1.00 95.56 178 ARG A C 1
ATOM 1401 O O . ARG A 1 178 ? 5.544 6.846 -19.375 1.00 95.56 178 ARG A O 1
ATOM 1408 N N . ALA A 1 179 ? 3.348 6.380 -19.517 1.00 95.44 179 ALA A N 1
ATOM 1409 C CA . ALA A 1 179 ? 3.105 6.460 -18.078 1.00 95.44 179 ALA A CA 1
ATOM 1410 C C . ALA A 1 179 ? 3.923 5.411 -17.303 1.00 95.44 179 ALA A C 1
ATOM 1412 O O . ALA A 1 179 ? 4.441 5.694 -16.227 1.00 95.44 179 ALA A O 1
ATOM 1413 N N . LEU A 1 180 ? 4.094 4.205 -17.861 1.00 96.56 180 LEU A N 1
ATOM 1414 C CA . LEU A 1 180 ? 4.963 3.186 -17.264 1.00 96.56 180 LEU A CA 1
ATOM 1415 C C . LEU A 1 180 ? 6.450 3.564 -17.345 1.00 96.56 180 LEU A C 1
ATOM 1417 O O . LEU A 1 180 ? 7.204 3.229 -16.436 1.00 96.56 180 LEU A O 1
ATOM 1421 N N . LEU A 1 181 ? 6.877 4.260 -18.401 1.00 96.31 181 LEU A N 1
ATOM 1422 C CA . LEU A 1 181 ? 8.245 4.761 -18.538 1.00 96.31 181 LEU A CA 1
ATOM 1423 C C . LEU A 1 181 ? 8.546 5.883 -17.532 1.00 96.31 181 LEU A C 1
ATOM 1425 O O . LEU A 1 181 ? 9.599 5.855 -16.903 1.00 96.31 181 LEU A O 1
ATOM 1429 N N . GLU A 1 182 ? 7.613 6.818 -17.343 1.00 95.88 182 GLU A N 1
ATOM 1430 C CA . GLU A 1 182 ? 7.675 7.853 -16.298 1.00 95.88 182 GLU A CA 1
ATOM 1431 C C . GLU A 1 182 ? 7.727 7.209 -14.905 1.00 95.88 182 GLU A C 1
ATOM 1433 O O . GLU A 1 182 ? 8.606 7.510 -14.101 1.00 95.88 182 GLU A O 1
ATOM 1438 N N . TYR A 1 183 ? 6.868 6.218 -14.654 1.00 96.00 183 TYR A N 1
ATOM 1439 C CA . TYR A 1 183 ? 6.896 5.454 -13.408 1.00 96.00 183 TYR A CA 1
ATOM 1440 C C . TYR A 1 183 ? 8.234 4.724 -13.187 1.00 96.00 183 TYR A C 1
ATOM 1442 O O . TYR A 1 183 ? 8.719 4.638 -12.056 1.00 96.00 183 TYR A O 1
ATOM 1450 N N . LEU A 1 184 ? 8.852 4.183 -14.243 1.00 96.81 184 LEU A N 1
ATOM 1451 C CA . LEU A 1 184 ? 10.178 3.563 -14.167 1.00 96.81 184 LEU A CA 1
ATOM 1452 C C . LEU A 1 184 ? 11.269 4.583 -13.826 1.00 96.81 184 LEU A C 1
ATOM 1454 O O . LEU A 1 184 ? 12.141 4.261 -13.022 1.00 96.81 184 LEU A O 1
ATOM 1458 N N . GLU A 1 185 ? 11.218 5.789 -14.395 1.00 95.62 185 GLU A N 1
ATOM 1459 C CA . GLU A 1 185 ? 12.137 6.882 -14.055 1.00 95.62 185 GLU A CA 1
ATOM 1460 C C . GLU A 1 185 ? 12.038 7.252 -12.575 1.00 95.62 185 GLU A C 1
ATOM 1462 O O . GLU A 1 185 ? 13.057 7.255 -11.875 1.00 95.62 185 GLU A O 1
ATOM 1467 N N . GLU A 1 186 ? 10.821 7.492 -12.084 1.00 95.19 186 GLU A N 1
ATOM 1468 C CA . GLU A 1 186 ? 10.569 7.790 -10.672 1.00 95.19 186 GLU A CA 1
ATOM 1469 C C . GLU A 1 186 ? 11.073 6.654 -9.776 1.00 95.19 186 GLU A C 1
ATOM 1471 O O . GLU A 1 186 ? 11.795 6.886 -8.808 1.00 95.19 186 GLU A O 1
ATOM 1476 N N . THR A 1 187 ? 10.775 5.403 -10.141 1.00 95.62 187 THR A N 1
ATOM 1477 C CA . THR A 1 187 ? 11.175 4.232 -9.352 1.00 95.62 187 THR A CA 1
ATOM 1478 C C . THR A 1 187 ? 12.700 4.052 -9.318 1.00 95.62 187 THR A C 1
ATOM 1480 O O . THR A 1 187 ? 13.257 3.787 -8.248 1.00 95.62 187 THR A O 1
ATOM 1483 N N . GLU A 1 188 ? 13.399 4.184 -10.452 1.00 95.44 188 GLU A N 1
ATOM 1484 C CA . GLU A 1 188 ? 14.869 4.123 -10.476 1.00 95.44 188 GLU A CA 1
ATOM 1485 C C . GLU A 1 188 ? 15.467 5.238 -9.609 1.00 95.44 188 GLU A C 1
ATOM 1487 O O . GLU A 1 188 ? 16.383 4.968 -8.827 1.00 95.44 188 GLU A O 1
ATOM 1492 N N . SER A 1 189 ? 14.922 6.457 -9.703 1.00 93.75 189 SER A N 1
ATOM 1493 C CA . SER A 1 189 ? 15.356 7.627 -8.935 1.00 93.75 189 SER A CA 1
ATOM 1494 C C . SER A 1 189 ? 15.175 7.449 -7.426 1.00 93.75 189 SER A C 1
ATOM 1496 O O . SER A 1 189 ? 16.143 7.603 -6.677 1.00 93.75 189 SER A O 1
ATOM 1498 N N . ASP A 1 190 ? 13.978 7.067 -6.982 1.00 93.56 190 ASP A N 1
ATOM 1499 C CA . ASP A 1 190 ? 13.614 6.978 -5.564 1.00 93.56 190 ASP A CA 1
ATOM 1500 C C . ASP A 1 190 ? 14.318 5.830 -4.833 1.00 93.56 190 ASP A C 1
ATOM 1502 O O . ASP A 1 190 ? 14.615 5.924 -3.635 1.00 93.56 190 ASP A O 1
ATOM 1506 N N . PHE A 1 191 ? 14.594 4.727 -5.536 1.00 94.06 191 PHE A N 1
ATOM 1507 C CA . PHE A 1 191 ? 15.163 3.522 -4.928 1.00 94.06 191 PHE A CA 1
ATOM 1508 C C . PHE A 1 191 ? 16.610 3.234 -5.319 1.00 94.06 191 PHE A C 1
ATOM 1510 O O . PHE A 1 191 ? 17.182 2.265 -4.810 1.00 94.06 191 PHE A O 1
ATOM 1517 N N . HIS A 1 192 ? 17.211 4.043 -6.194 1.00 94.50 192 HIS A N 1
ATOM 1518 C CA . HIS A 1 192 ? 18.556 3.815 -6.730 1.00 94.50 192 HIS A CA 1
ATOM 1519 C C . HIS A 1 192 ? 18.736 2.365 -7.212 1.00 94.50 192 HIS A C 1
ATOM 1521 O O . HIS A 1 192 ? 19.658 1.642 -6.809 1.00 94.50 192 HIS A O 1
ATOM 1527 N N . CYS A 1 193 ? 17.796 1.930 -8.044 1.00 95.12 193 CYS A N 1
ATOM 1528 C CA . CYS A 1 193 ? 17.707 0.594 -8.626 1.00 95.12 193 CYS A CA 1
ATOM 1529 C C . CYS A 1 193 ? 17.769 0.670 -10.160 1.00 95.12 193 CYS A C 1
ATOM 1531 O O . CYS A 1 193 ? 17.842 1.753 -10.736 1.00 95.12 193 CYS A O 1
ATOM 1533 N N . SER A 1 194 ? 17.786 -0.489 -10.810 1.00 94.38 194 SER A N 1
ATOM 1534 C CA . SER A 1 194 ? 17.781 -0.637 -12.264 1.00 94.38 194 SER A CA 1
ATOM 1535 C C . SER A 1 194 ? 16.986 -1.874 -12.642 1.00 94.38 194 SER A C 1
ATOM 1537 O O . SER A 1 194 ? 16.983 -2.853 -11.890 1.00 94.38 194 SER A O 1
ATOM 1539 N N . ALA A 1 195 ? 16.336 -1.823 -13.805 1.00 94.38 195 ALA A N 1
ATOM 1540 C CA . ALA A 1 195 ? 15.323 -2.793 -14.218 1.00 94.38 195 ALA A CA 1
ATOM 1541 C C . ALA A 1 195 ? 14.181 -2.953 -13.215 1.00 94.38 195 ALA A C 1
ATOM 1543 O O . ALA A 1 195 ? 14.309 -2.724 -12.011 1.00 94.38 195 ALA A O 1
ATOM 1544 N N . PHE A 1 196 ? 13.011 -3.357 -13.699 1.00 97.00 196 PHE A N 1
ATOM 1545 C CA . PHE A 1 196 ? 11.901 -3.534 -12.779 1.00 97.00 196 PHE A CA 1
ATOM 1546 C C . PHE A 1 196 ? 12.024 -4.858 -12.027 1.00 97.00 196 PHE A C 1
ATOM 1548 O O . PHE A 1 196 ? 12.078 -4.876 -10.795 1.00 97.00 196 PHE A O 1
ATOM 1555 N N . CYS A 1 197 ? 12.145 -5.957 -12.765 1.00 97.62 197 CYS A N 1
ATOM 1556 C CA . CYS A 1 197 ? 12.219 -7.310 -12.224 1.00 97.62 197 CYS A CA 1
ATOM 1557 C C . CYS A 1 197 ? 13.615 -7.931 -12.317 1.00 97.62 197 CYS A C 1
ATOM 1559 O O . CYS A 1 197 ? 13.988 -8.732 -11.454 1.00 97.62 197 CYS A O 1
ATOM 1561 N N . GLN A 1 198 ? 14.376 -7.605 -13.364 1.00 95.25 198 GLN A N 1
ATOM 1562 C CA . GLN A 1 198 ? 15.695 -8.198 -13.578 1.00 95.25 198 GLN A CA 1
ATOM 1563 C C . GLN A 1 198 ? 16.721 -7.725 -12.542 1.00 95.25 198 GLN A C 1
ATOM 1565 O O . GLN A 1 198 ? 16.586 -6.672 -11.925 1.00 95.25 198 GLN A O 1
ATOM 1570 N N . LYS A 1 199 ? 17.751 -8.546 -12.330 1.00 94.25 199 LYS A N 1
ATOM 1571 C CA . LYS A 1 199 ? 18.863 -8.258 -11.417 1.00 94.25 199 LYS A CA 1
ATOM 1572 C C . LYS A 1 199 ? 20.107 -7.887 -12.205 1.00 94.25 199 LYS A C 1
ATOM 1574 O O . LYS A 1 199 ? 20.247 -8.304 -13.351 1.00 94.25 199 LYS A O 1
ATOM 1579 N N . ASP A 1 200 ? 20.998 -7.142 -11.557 1.00 91.12 200 ASP A N 1
ATOM 1580 C CA . ASP A 1 200 ? 22.313 -6.764 -12.092 1.00 91.12 200 ASP A CA 1
ATOM 1581 C C . ASP A 1 200 ? 22.260 -6.023 -13.446 1.00 91.12 200 ASP A C 1
ATOM 1583 O O . ASP A 1 200 ? 23.217 -6.048 -14.219 1.00 91.12 200 ASP A O 1
ATOM 1587 N N . GLN A 1 201 ? 21.152 -5.329 -13.722 1.00 92.62 201 GLN A N 1
ATOM 1588 C CA . GLN A 1 201 ? 21.010 -4.502 -14.915 1.00 92.62 201 GLN A CA 1
ATOM 1589 C C . GLN A 1 201 ? 21.613 -3.114 -14.714 1.00 92.62 201 GLN A C 1
ATOM 1591 O O . GLN A 1 201 ? 21.790 -2.639 -13.591 1.00 92.62 201 GLN A O 1
ATOM 1596 N N . GLN A 1 202 ? 21.932 -2.438 -15.812 1.00 91.88 202 GLN A N 1
ATOM 1597 C CA . GLN A 1 202 ? 22.314 -1.030 -15.763 1.00 91.88 202 GLN A CA 1
ATOM 1598 C C . GLN A 1 202 ? 21.057 -0.142 -15.821 1.00 91.88 202 GLN A C 1
ATOM 1600 O O . GLN A 1 202 ? 20.066 -0.531 -16.433 1.00 91.88 202 GLN A O 1
ATOM 1605 N N . PRO A 1 203 ? 21.063 1.033 -15.174 1.00 93.44 203 PRO A N 1
ATOM 1606 C CA . PRO A 1 203 ? 19.894 1.895 -15.075 1.00 93.44 203 PRO A CA 1
ATOM 1607 C C . PRO A 1 203 ? 19.635 2.570 -16.423 1.00 93.44 203 PRO A C 1
ATOM 1609 O O . PRO A 1 203 ? 20.569 2.792 -17.209 1.00 93.44 203 PRO A O 1
ATOM 1612 N N . LEU A 1 204 ? 18.379 2.918 -16.685 1.00 94.25 204 LEU A N 1
ATOM 1613 C CA . LEU A 1 204 ? 18.004 3.685 -17.874 1.00 94.25 204 LEU A CA 1
ATOM 1614 C C . LEU A 1 204 ? 18.171 5.191 -17.635 1.00 94.25 204 LEU A C 1
ATOM 1616 O O . LEU A 1 204 ? 18.608 5.930 -18.524 1.00 94.25 204 LEU A O 1
ATOM 1620 N N . PHE A 1 205 ? 17.856 5.652 -16.424 1.00 94.50 205 PHE A N 1
ATOM 1621 C CA . PHE A 1 205 ? 17.667 7.079 -16.141 1.00 94.50 205 PHE A CA 1
ATOM 1622 C C . PHE A 1 205 ? 18.733 7.668 -15.219 1.00 94.50 205 PHE A C 1
ATOM 1624 O O . PHE A 1 205 ? 19.053 8.856 -15.299 1.00 94.50 205 PHE A O 1
ATOM 1631 N N . LEU A 1 206 ? 19.348 6.843 -14.373 1.00 90.00 206 LEU A N 1
ATOM 1632 C CA . LEU A 1 206 ? 20.386 7.290 -13.449 1.00 90.00 206 LEU A CA 1
ATOM 1633 C C . LEU A 1 206 ? 21.794 7.162 -14.035 1.00 90.00 206 LEU A C 1
ATOM 1635 O O . LEU A 1 206 ? 22.157 6.169 -14.648 1.00 90.00 206 LEU A O 1
ATOM 1639 N N . ARG A 1 207 ? 22.656 8.146 -13.753 1.00 81.19 207 ARG A N 1
ATOM 1640 C CA . ARG A 1 207 ? 24.092 8.106 -14.109 1.00 81.19 207 ARG A CA 1
ATOM 1641 C C . ARG A 1 207 ? 24.971 7.467 -13.020 1.00 81.19 207 ARG A C 1
ATOM 1643 O O . ARG A 1 207 ? 26.196 7.440 -13.132 1.00 81.19 207 ARG A O 1
ATOM 1650 N N . GLN A 1 208 ? 24.377 7.050 -11.904 1.00 75.00 208 GLN A N 1
ATOM 1651 C CA . GLN A 1 208 ? 25.115 6.672 -10.699 1.00 75.00 208 GLN A CA 1
ATOM 1652 C C . GLN A 1 208 ? 25.740 5.274 -10.814 1.00 75.00 208 GLN A C 1
ATOM 1654 O O . GLN A 1 208 ? 25.129 4.350 -11.331 1.00 75.00 208 GLN A O 1
ATOM 1659 N N . LYS A 1 209 ? 26.960 5.103 -10.278 1.00 65.00 209 LYS A N 1
ATOM 1660 C CA . LYS A 1 209 ? 27.683 3.812 -10.277 1.00 65.00 209 LYS A CA 1
ATOM 1661 C C . LYS A 1 209 ? 27.277 2.863 -9.142 1.00 65.00 209 LYS A C 1
ATOM 1663 O O . LYS A 1 209 ? 27.606 1.684 -9.203 1.00 65.00 209 LYS A O 1
ATOM 1668 N N . LYS A 1 210 ? 26.640 3.369 -8.079 1.00 80.44 210 LYS A N 1
ATOM 1669 C CA . LYS A 1 210 ? 26.214 2.563 -6.926 1.00 80.44 210 LYS A CA 1
ATOM 1670 C C . LYS A 1 210 ? 24.708 2.383 -6.986 1.00 80.44 210 LYS A C 1
ATOM 1672 O O . LYS A 1 210 ? 23.966 3.258 -6.566 1.00 80.44 210 LYS A O 1
ATOM 1677 N N . ILE A 1 211 ? 24.303 1.249 -7.526 1.00 87.19 211 ILE A N 1
ATOM 1678 C CA . ILE A 1 211 ? 22.910 0.887 -7.755 1.00 87.19 211 ILE A CA 1
ATOM 1679 C C . ILE A 1 211 ? 22.679 -0.433 -7.035 1.00 87.19 211 ILE A C 1
ATOM 1681 O O . ILE A 1 211 ? 23.607 -1.237 -6.877 1.00 87.19 211 ILE A O 1
ATOM 1685 N N . SER A 1 212 ? 21.464 -0.654 -6.553 1.00 89.25 212 SER A N 1
ATOM 1686 C CA . SER A 1 212 ? 21.111 -1.951 -5.993 1.00 89.25 212 SER A CA 1
ATOM 1687 C C . SER A 1 212 ? 21.276 -3.065 -7.032 1.00 89.25 212 SER A C 1
ATOM 1689 O O . SER A 1 212 ? 20.925 -2.890 -8.191 1.00 89.25 212 SER A O 1
ATOM 1691 N N . LYS A 1 213 ? 21.761 -4.237 -6.604 1.00 90.12 213 LYS A N 1
ATOM 1692 C CA . LYS A 1 213 ? 21.804 -5.445 -7.452 1.00 90.12 213 LYS A CA 1
ATOM 1693 C C . LYS A 1 213 ? 20.420 -6.050 -7.702 1.00 90.12 213 LYS A C 1
ATOM 1695 O O . LYS A 1 213 ? 20.236 -6.836 -8.626 1.00 90.12 213 LYS A O 1
ATOM 1700 N N . ASN A 1 214 ? 19.460 -5.733 -6.836 1.00 94.88 214 ASN A N 1
ATOM 1701 C CA . ASN A 1 214 ? 18.085 -6.186 -6.983 1.00 94.88 214 ASN A CA 1
ATOM 1702 C C . ASN A 1 214 ? 17.319 -5.231 -7.900 1.00 94.88 214 ASN A C 1
ATOM 1704 O O . ASN A 1 214 ? 17.495 -4.018 -7.788 1.00 94.88 214 ASN A O 1
ATOM 1708 N N . GLY A 1 215 ? 16.412 -5.784 -8.708 1.00 94.44 215 GLY A N 1
ATOM 1709 C CA . GLY A 1 215 ? 15.463 -4.996 -9.490 1.00 94.44 215 GLY A CA 1
ATOM 1710 C C . GLY A 1 215 ? 14.584 -4.101 -8.616 1.00 94.44 215 GLY A C 1
ATOM 1711 O O . GLY A 1 215 ? 14.355 -4.371 -7.427 1.00 94.44 215 GLY A O 1
ATOM 1712 N N . CYS A 1 216 ? 14.076 -3.030 -9.211 1.00 97.06 216 CYS A N 1
ATOM 1713 C CA . CYS A 1 216 ? 13.27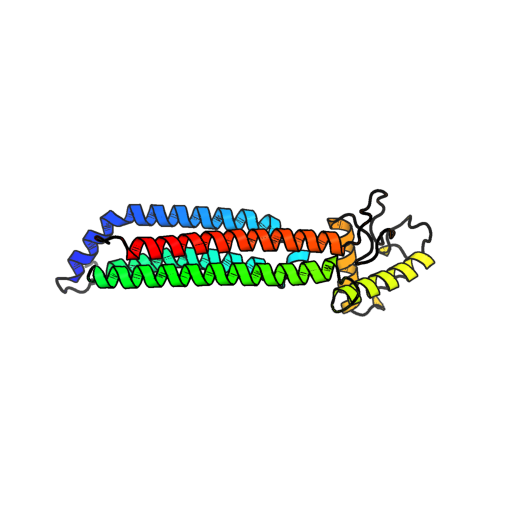9 -2.010 -8.545 1.00 97.06 216 CYS A CA 1
ATOM 1714 C C . CYS A 1 216 ? 12.038 -2.549 -7.820 1.00 97.06 216 CYS A C 1
ATOM 1716 O O . CYS A 1 216 ? 11.713 -2.088 -6.721 1.00 97.06 216 CYS A O 1
ATOM 1718 N N . ALA A 1 217 ? 11.395 -3.590 -8.352 1.00 97.50 217 ALA A N 1
ATOM 1719 C CA . ALA A 1 217 ? 10.239 -4.226 -7.728 1.00 97.50 217 ALA A CA 1
ATOM 1720 C C . ALA A 1 217 ? 10.543 -4.774 -6.321 1.00 97.50 217 ALA A C 1
ATOM 1722 O O . ALA A 1 217 ? 9.670 -4.779 -5.450 1.00 97.50 217 ALA A O 1
ATOM 1723 N N . TRP A 1 218 ? 11.791 -5.167 -6.035 1.00 97.38 218 TRP A N 1
ATOM 1724 C CA . TRP A 1 218 ? 12.182 -5.609 -4.694 1.00 97.38 218 TRP A CA 1
ATOM 1725 C C . TRP A 1 218 ? 12.040 -4.499 -3.644 1.00 97.38 218 TRP A C 1
ATOM 1727 O O . TRP A 1 218 ? 11.558 -4.746 -2.524 1.00 97.38 218 TRP A O 1
ATOM 1737 N N . HIS A 1 219 ? 12.463 -3.289 -4.011 1.00 96.31 219 HIS A N 1
ATOM 1738 C CA . HIS A 1 219 ? 12.431 -2.101 -3.156 1.00 96.31 219 HIS A CA 1
ATOM 1739 C C . HIS A 1 219 ? 11.016 -1.568 -3.009 1.00 96.31 219 HIS A C 1
ATOM 1741 O O . HIS A 1 219 ? 10.570 -1.365 -1.877 1.00 96.31 219 HIS A O 1
ATOM 1747 N N . VAL A 1 220 ? 10.272 -1.492 -4.116 1.00 96.31 220 VAL A N 1
ATOM 1748 C CA . VAL A 1 220 ? 8.837 -1.171 -4.110 1.00 96.31 220 VAL A CA 1
ATOM 1749 C C . VAL A 1 220 ? 8.078 -2.143 -3.206 1.00 96.31 220 VAL A C 1
ATOM 1751 O O . VAL A 1 220 ? 7.380 -1.720 -2.286 1.00 96.31 220 VAL A O 1
ATOM 1754 N N . GLY A 1 221 ? 8.300 -3.452 -3.360 1.00 96.38 221 GLY A N 1
ATOM 1755 C CA . GLY A 1 221 ? 7.693 -4.474 -2.503 1.00 96.38 221 GLY A CA 1
ATOM 1756 C C . GLY A 1 221 ? 8.096 -4.346 -1.031 1.00 96.38 221 GLY A C 1
ATOM 1757 O O . GLY A 1 221 ? 7.337 -4.728 -0.144 1.00 96.38 221 GLY A O 1
ATOM 1758 N N . GLY A 1 222 ? 9.271 -3.778 -0.748 1.00 95.06 222 GLY A N 1
ATOM 1759 C CA . GLY A 1 222 ? 9.704 -3.450 0.611 1.00 95.06 222 GLY A CA 1
ATOM 1760 C C . GLY A 1 222 ? 8.941 -2.285 1.216 1.00 95.06 222 GLY A C 1
ATOM 1761 O O . GLY A 1 222 ? 8.505 -2.386 2.362 1.00 95.06 222 GLY A O 1
ATOM 1762 N N . ARG A 1 223 ? 8.738 -1.215 0.441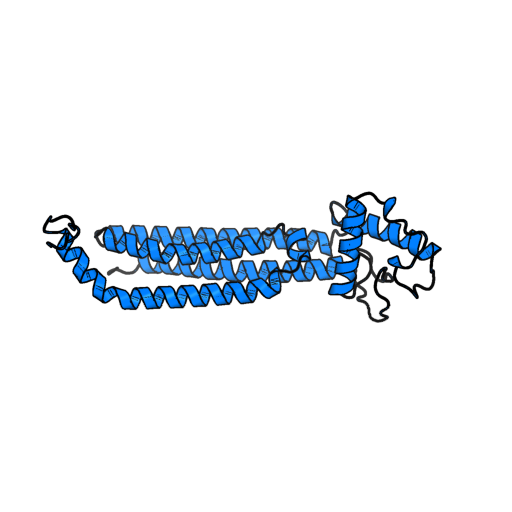 1.00 93.25 223 ARG A N 1
ATOM 1763 C CA . ARG A 1 223 ? 7.916 -0.072 0.857 1.00 93.25 223 ARG A CA 1
ATOM 1764 C C . ARG A 1 223 ? 6.463 -0.473 1.060 1.00 93.25 223 ARG A C 1
ATOM 1766 O O . ARG A 1 223 ? 5.910 -0.162 2.108 1.00 93.25 223 ARG A O 1
ATOM 1773 N N . VAL A 1 224 ? 5.896 -1.241 0.130 1.00 94.00 224 VAL A N 1
ATOM 1774 C CA . VAL A 1 224 ? 4.550 -1.818 0.253 1.00 94.00 224 VAL A CA 1
ATOM 1775 C C . VAL A 1 224 ? 4.427 -2.646 1.532 1.00 94.00 224 VAL A C 1
ATOM 1777 O O . VAL A 1 224 ? 3.507 -2.427 2.316 1.00 94.00 224 VAL A O 1
ATOM 1780 N N . ALA A 1 225 ? 5.377 -3.550 1.793 1.00 94.00 225 ALA A N 1
ATOM 1781 C CA . ALA A 1 225 ? 5.357 -4.377 2.996 1.00 94.00 225 ALA A CA 1
ATOM 1782 C C . ALA A 1 225 ? 5.467 -3.554 4.287 1.00 94.00 225 ALA A C 1
ATOM 1784 O O . ALA A 1 225 ? 4.785 -3.867 5.261 1.00 94.00 225 ALA A O 1
ATOM 1785 N N . LEU A 1 226 ? 6.317 -2.523 4.310 1.00 91.44 226 LEU A N 1
ATOM 1786 C CA . LEU A 1 226 ? 6.474 -1.647 5.469 1.00 91.44 226 LEU A CA 1
ATOM 1787 C C . LEU A 1 226 ? 5.189 -0.857 5.741 1.00 91.44 226 LEU A C 1
ATOM 1789 O O . LEU A 1 226 ? 4.668 -0.923 6.852 1.00 91.44 226 LEU A O 1
ATOM 1793 N N . ALA A 1 227 ? 4.659 -0.189 4.715 1.00 90.38 227 ALA A N 1
ATOM 1794 C CA . ALA A 1 227 ? 3.429 0.588 4.791 1.00 90.38 227 ALA A CA 1
ATOM 1795 C C . ALA A 1 227 ? 2.251 -0.292 5.235 1.00 90.38 227 ALA A C 1
ATOM 1797 O O . ALA A 1 227 ? 1.620 -0.043 6.260 1.00 90.38 227 ALA A O 1
ATOM 1798 N N . GLY A 1 228 ? 1.997 -1.399 4.535 1.00 91.75 228 GLY A N 1
ATOM 1799 C CA . GLY A 1 228 ? 0.886 -2.283 4.873 1.00 91.75 228 GLY A CA 1
ATOM 1800 C C . GLY A 1 228 ? 0.989 -2.892 6.274 1.00 91.75 228 GLY A C 1
ATOM 1801 O O . GLY A 1 228 ? -0.027 -3.027 6.958 1.00 91.75 228 GLY A O 1
ATOM 1802 N N . ARG A 1 229 ? 2.200 -3.206 6.758 1.00 91.38 229 ARG A N 1
ATOM 1803 C CA . ARG A 1 229 ? 2.403 -3.649 8.148 1.00 91.38 229 ARG A CA 1
ATOM 1804 C C . ARG A 1 229 ? 2.111 -2.541 9.150 1.00 91.38 229 ARG A C 1
ATOM 1806 O O . ARG A 1 229 ? 1.399 -2.816 10.108 1.00 91.38 229 ARG A O 1
ATOM 1813 N N . ALA A 1 230 ? 2.623 -1.331 8.933 1.00 88.81 230 ALA A N 1
ATOM 1814 C CA . ALA A 1 230 ? 2.383 -0.198 9.823 1.00 88.81 230 ALA A CA 1
ATOM 1815 C C . ALA A 1 230 ? 0.876 0.085 9.961 1.00 88.81 230 ALA A C 1
ATOM 1817 O O . ALA A 1 230 ? 0.349 0.027 11.073 1.00 88.81 230 ALA A O 1
ATOM 1818 N N . ALA A 1 231 ? 0.161 0.211 8.837 1.00 89.69 231 ALA A N 1
ATOM 1819 C CA . ALA A 1 231 ? -1.291 0.409 8.820 1.00 89.69 231 ALA A CA 1
ATOM 1820 C C . ALA A 1 231 ? -2.045 -0.714 9.556 1.00 89.69 231 ALA A C 1
ATOM 1822 O O . ALA A 1 231 ? -2.953 -0.470 10.351 1.00 89.69 231 ALA A O 1
ATOM 1823 N N . SER A 1 232 ? -1.644 -1.970 9.328 1.00 92.12 232 SER A N 1
ATOM 1824 C CA . SER A 1 232 ? -2.273 -3.130 9.975 1.00 92.12 232 SER A CA 1
ATOM 1825 C C . SER A 1 232 ? -1.999 -3.186 11.480 1.00 92.12 232 SER A C 1
ATOM 1827 O O . SER A 1 232 ? -2.877 -3.585 12.239 1.00 92.12 232 SER A O 1
ATOM 1829 N N . VAL A 1 233 ? -0.807 -2.786 11.933 1.00 90.31 233 VAL A N 1
ATOM 1830 C CA . VAL A 1 233 ? -0.474 -2.718 13.366 1.00 90.31 233 VAL A CA 1
ATOM 1831 C C . VAL A 1 233 ? -1.305 -1.639 14.053 1.00 90.31 233 VAL A C 1
ATOM 1833 O O . VAL A 1 233 ? -1.871 -1.901 15.114 1.00 90.31 233 VAL A O 1
ATOM 1836 N N . VAL A 1 234 ? -1.440 -0.461 13.441 1.00 88.31 234 VAL A N 1
ATOM 1837 C CA . VAL A 1 234 ? -2.263 0.631 13.983 1.00 88.31 234 VAL A CA 1
ATOM 1838 C C . VAL A 1 234 ? -3.726 0.196 14.091 1.00 88.31 234 VAL A C 1
ATOM 1840 O O . VAL A 1 234 ? -4.297 0.221 15.180 1.00 88.31 234 VAL A O 1
ATOM 1843 N N . ALA A 1 235 ? -4.323 -0.292 13.002 1.00 91.75 235 ALA A N 1
ATOM 1844 C CA . ALA A 1 235 ? -5.719 -0.725 13.012 1.00 91.75 235 ALA A CA 1
ATOM 1845 C C . ALA A 1 235 ? -5.959 -1.947 13.917 1.00 91.75 235 ALA A C 1
ATOM 1847 O O . ALA A 1 235 ? -6.943 -1.993 14.655 1.00 91.75 235 ALA A O 1
ATOM 1848 N N . GLY A 1 236 ? -5.046 -2.921 13.910 1.00 94.31 236 GLY A N 1
ATOM 1849 C CA . GLY A 1 236 ? -5.149 -4.132 14.721 1.00 94.31 236 GLY A CA 1
ATOM 1850 C C . GLY A 1 236 ? -5.027 -3.850 16.217 1.00 94.31 236 GLY A C 1
ATOM 1851 O O . GLY A 1 236 ? -5.831 -4.354 16.998 1.00 94.31 236 GLY A O 1
ATOM 1852 N N . SER A 1 237 ? -4.071 -3.009 16.623 1.00 90.94 237 SER A N 1
ATOM 1853 C CA . SER A 1 237 ? -3.908 -2.605 18.028 1.00 90.94 237 SER A CA 1
ATOM 1854 C C . SER A 1 237 ? -5.103 -1.792 18.527 1.00 90.94 237 SER A C 1
ATOM 1856 O O . SER A 1 237 ? -5.610 -2.066 19.615 1.00 90.94 237 SER A O 1
ATOM 1858 N N . MET A 1 238 ? -5.624 -0.879 17.703 1.00 90.81 238 MET A N 1
ATOM 1859 C CA . ME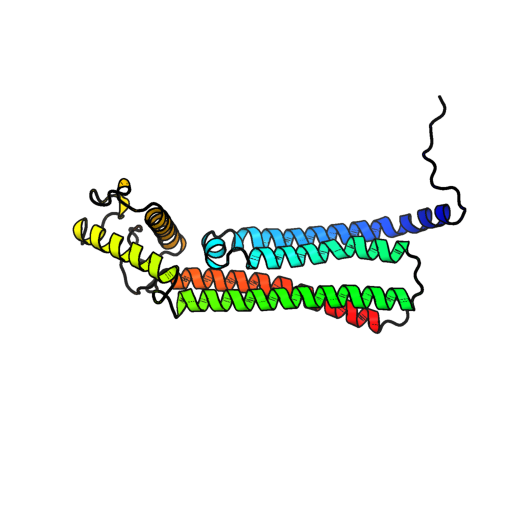T A 1 238 ? -6.851 -0.143 18.003 1.00 90.81 238 MET A CA 1
ATOM 1860 C C . MET A 1 238 ? -8.057 -1.081 18.152 1.00 90.81 238 MET A C 1
ATOM 1862 O O . MET A 1 238 ? -8.845 -0.961 19.089 1.00 90.81 238 MET A O 1
ATOM 1866 N N . GLY A 1 239 ? -8.179 -2.065 17.259 1.00 95.31 239 GLY A N 1
ATOM 1867 C CA . GLY A 1 239 ? -9.248 -3.054 17.324 1.00 95.31 239 GLY A CA 1
ATOM 1868 C C . GLY A 1 239 ? -9.179 -3.929 18.576 1.00 95.31 239 GLY A C 1
ATOM 1869 O O . GLY A 1 239 ? -10.198 -4.141 19.233 1.00 95.31 239 GLY A O 1
ATOM 1870 N N . LEU A 1 240 ? -7.980 -4.375 18.962 1.00 96.62 240 LEU A N 1
ATOM 1871 C CA . LEU A 1 240 ? -7.760 -5.102 20.217 1.00 96.62 240 LEU A CA 1
ATOM 1872 C C . LEU A 1 240 ? -8.109 -4.247 21.439 1.00 96.62 240 LEU A C 1
ATOM 1874 O O . LEU A 1 240 ? -8.728 -4.751 22.374 1.00 96.62 240 LEU A O 1
ATOM 1878 N N . PHE A 1 241 ? -7.759 -2.960 21.419 1.00 93.44 241 PHE A N 1
ATOM 1879 C CA . PHE A 1 241 ? -8.099 -2.020 22.482 1.00 93.44 241 PHE A CA 1
ATOM 1880 C C . PHE A 1 241 ? -9.617 -1.868 22.650 1.00 93.44 241 PHE A C 1
ATOM 1882 O O . PHE A 1 241 ? -10.131 -2.050 23.756 1.00 93.44 241 PHE A O 1
ATOM 1889 N N . PHE A 1 242 ? -10.359 -1.623 21.565 1.00 94.62 242 PHE A N 1
ATOM 1890 C CA . PHE A 1 242 ? -11.822 -1.552 21.629 1.00 94.62 242 PHE A CA 1
ATOM 1891 C C . PHE A 1 242 ? -12.441 -2.873 22.076 1.00 94.62 242 PHE A C 1
ATOM 1893 O O . PHE A 1 242 ? -13.309 -2.883 22.947 1.00 94.62 242 PHE A O 1
ATOM 1900 N N . PHE A 1 243 ? -11.962 -4.000 21.553 1.00 96.44 243 PHE A N 1
ATOM 1901 C CA . PHE A 1 243 ? -12.463 -5.305 21.962 1.00 96.44 243 PHE A CA 1
ATOM 1902 C C . PHE A 1 243 ? -12.253 -5.553 23.465 1.00 96.44 243 PHE A C 1
ATOM 1904 O O . PHE A 1 243 ? -13.173 -6.009 24.148 1.00 96.44 243 PHE A O 1
ATOM 1911 N N . ALA A 1 244 ? -11.086 -5.181 24.000 1.00 95.06 244 ALA A N 1
ATOM 1912 C CA . ALA A 1 244 ? -10.789 -5.267 25.426 1.00 95.06 244 ALA A CA 1
ATOM 1913 C C . ALA A 1 244 ? -11.722 -4.382 26.269 1.00 95.06 244 ALA A C 1
ATOM 1915 O O . ALA A 1 244 ? -12.235 -4.856 27.282 1.00 95.06 244 ALA A O 1
ATOM 1916 N N . ILE A 1 245 ? -12.014 -3.147 25.838 1.00 92.44 245 ILE A N 1
ATOM 1917 C CA . ILE A 1 245 ? -13.011 -2.286 26.502 1.00 92.44 245 ILE A CA 1
ATOM 1918 C C . ILE A 1 245 ? -14.379 -2.975 26.535 1.00 92.44 245 ILE A C 1
ATOM 1920 O O . ILE A 1 245 ? -15.019 -3.012 27.586 1.00 92.44 245 ILE A O 1
ATOM 1924 N N . GLY A 1 246 ? -14.817 -3.553 25.412 1.00 93.62 246 GLY A N 1
ATOM 1925 C CA . GLY A 1 246 ? -16.098 -4.257 25.328 1.00 93.62 246 GLY A CA 1
ATOM 1926 C C . GLY A 1 246 ? -16.191 -5.434 26.302 1.00 93.62 246 GLY A C 1
ATOM 1927 O O . GLY A 1 246 ? -17.200 -5.580 27.000 1.00 93.62 246 GLY A O 1
ATOM 1928 N N . LEU A 1 247 ? -15.116 -6.226 26.407 1.00 94.50 247 LEU A N 1
ATOM 1929 C CA . LEU A 1 247 ? -15.013 -7.321 27.374 1.00 94.50 247 LEU A CA 1
ATOM 1930 C C . LEU A 1 247 ? -15.031 -6.811 28.817 1.00 94.50 247 LEU A C 1
ATOM 1932 O O . LEU A 1 247 ? -15.811 -7.309 29.621 1.00 94.50 247 LEU A O 1
ATOM 1936 N N . ILE A 1 248 ? -14.224 -5.801 29.150 1.00 93.19 248 ILE A N 1
ATOM 1937 C CA . ILE A 1 248 ? -14.179 -5.227 30.504 1.00 93.19 248 ILE A CA 1
ATOM 1938 C C . ILE A 1 248 ? -15.559 -4.694 30.907 1.00 93.19 248 ILE A C 1
ATOM 1940 O O . ILE A 1 248 ? -16.029 -4.978 32.009 1.00 93.19 248 ILE A O 1
ATOM 1944 N N . ALA A 1 249 ? -16.247 -3.995 30.000 1.00 90.31 249 ALA A N 1
ATOM 1945 C CA . ALA A 1 249 ? -17.600 -3.503 30.238 1.00 90.31 249 ALA A CA 1
ATOM 1946 C C . ALA A 1 249 ? -18.590 -4.639 30.545 1.00 90.31 249 ALA A C 1
ATOM 1948 O O . ALA A 1 249 ? -19.469 -4.468 31.387 1.00 90.31 249 ALA A O 1
ATOM 1949 N N . ALA A 1 250 ? -18.421 -5.815 29.931 1.00 92.69 250 ALA A N 1
ATOM 1950 C CA . ALA A 1 250 ? -19.284 -6.968 30.178 1.00 92.69 250 ALA A CA 1
ATOM 1951 C C . ALA A 1 250 ? -19.149 -7.519 31.610 1.00 92.69 250 ALA A C 1
ATOM 1953 O O . ALA A 1 250 ? -20.131 -8.011 32.170 1.00 92.69 250 ALA A O 1
ATOM 1954 N N . PHE A 1 251 ? -17.954 -7.419 32.204 1.00 91.88 251 PHE A N 1
ATOM 1955 C CA . PHE A 1 251 ? -17.639 -7.979 33.524 1.00 91.88 251 PHE A CA 1
ATOM 1956 C C . PHE A 1 251 ? -17.702 -6.967 34.675 1.00 91.88 251 PHE A C 1
ATOM 1958 O O . PHE A 1 251 ? -17.708 -7.380 35.834 1.00 91.88 251 PHE A O 1
ATOM 1965 N N . LEU A 1 252 ? -17.777 -5.662 34.395 1.00 89.50 252 LEU A N 1
ATOM 1966 C CA . LEU A 1 252 ? -17.916 -4.642 35.434 1.00 89.50 252 LEU A CA 1
ATOM 1967 C C . LEU A 1 252 ? -19.351 -4.637 36.001 1.00 89.50 252 LEU A C 1
ATOM 1969 O O . LEU A 1 252 ? -20.306 -4.385 35.263 1.00 89.50 252 LEU A O 1
ATOM 1973 N N . PRO A 1 253 ? -19.535 -4.895 37.311 1.00 77.56 253 PRO A N 1
ATOM 1974 C CA . PRO A 1 253 ? -20.866 -4.983 37.911 1.00 77.56 253 PRO A CA 1
ATOM 1975 C C . PRO A 1 253 ? -21.570 -3.624 38.053 1.00 77.56 253 PRO A C 1
ATOM 1977 O O . PRO A 1 253 ? -22.790 -3.604 38.170 1.00 77.56 253 PRO A O 1
ATOM 1980 N N . ASN A 1 254 ? -20.827 -2.510 38.008 1.00 74.06 254 ASN A N 1
ATOM 1981 C CA . ASN A 1 254 ? -21.321 -1.160 38.312 1.00 74.06 254 ASN A CA 1
ATOM 1982 C C . ASN A 1 254 ? -21.107 -0.160 37.157 1.00 74.06 254 ASN A C 1
ATOM 1984 O O . ASN A 1 254 ? -20.687 0.968 37.406 1.00 74.06 254 ASN A O 1
ATOM 1988 N N . LEU A 1 255 ? -21.337 -0.581 35.908 1.00 62.91 255 LEU A N 1
ATOM 1989 C CA . LEU A 1 255 ? -21.266 0.318 34.746 1.00 62.91 255 LEU A CA 1
ATOM 1990 C C . LEU A 1 255 ? -22.504 1.218 34.615 1.00 62.91 255 LEU A C 1
ATOM 1992 O O . LEU A 1 255 ? -23.632 0.715 34.842 1.00 62.91 255 LEU A O 1
#

Organism: NCBI:txid1169474